Protein AF-A0A1B6I0K5-F1 (afdb_monomer)

Foldseek 3Di:
DDLLQVQQQQQAQKWKFAPQHDIDGHNDDPDPVPDDPPVQQPDAHPVGRVDGRGYHPGIDMDGSPDHRDDDDDADDLVVQPPPFDFFEEEEEEEEEDDVLVLVVVQCVQQDDLRYAYEYAYAPVCVVSVVVCVVVVVVRVRYDYDPPHHNDAVVDPVVVVVVVVSVVVVVVDPRDGQYYWYDYSPDHDPDHNVVVRSRCSSRSPDDDFDWPPHDSVVVCVVSVVQWDWDDDPSDTDTPGGHDDDTPDHDIHDDPGD

InterPro domains:
  IPR002889 Carbohydrate-binding WSC [PF01822] (1-55)
  IPR002889 Carbohydrate-binding WSC [PS51212] (1-65)
  IPR002889 Carbohydrate-binding WSC [SM00321] (1-65)
  IPR003406 Glycosyl transferase, family 14 [PF02485] (89-256)
  IPR043538 Xylosyltransferase [PTHR46025] (83-256)

Sequence (256 aa):
QNCINLCLQSGFPYAGVQYVNECFCGTEEPVSTARLPDSSCNMKCPGDPREACGGYYTVNIYQTGIAKFSPQPPNEVSSAVGGNRPVRIAFLLTLNGRAVRQVYRLLRALFHKDHYFYIHVDSRQDYMFRELLALEMRLSNLRLSRRRHSTIWGGASLLTMLLESMSELVQADWHWDFIINLSESDFPVKTNTQLVEFLTANRNHNFVKSHGREVQRFIQKQGLDKTFVECEAHMWRAGERRLPWGVVIDGGSDWV

pLDDT: mean 92.27, std 7.61, range [54.44, 98.75]

Nearest PDB structures (foldseek):
  6ejc-assembly1_A  TM=9.628E-01  e=3.501E-20  Homo sapiens
  6foa-assembly1_A  TM=9.579E-01  e=2.909E-20  Homo sapiens
  6ej8-assembly1_A  TM=9.525E-01  e=3.724E-20  Homo sapiens
  6ej9-assembly1_A  TM=9.547E-01  e=6.103E-20  Homo sapiens
  6ej7-assembly1_A  TM=9.493E-01  e=1.064E-19  Homo sapiens

Radius of gyration: 24.7 Å; Cα contacts (8 Å, |Δi|>4): 398; chains: 1; bounding box: 53×36×72 Å

Organism: NCBI:txid320908

Secondary structure (DSSP, 8-state):
--HHHHHHHTT-SEEEEETTTEEEEESSPPPGGGPPPGGG--PBPSS-TTSB---SS--EEEE-S-PPP---PPPPGGGSTTTPPPP-EEEEEEE-SS-HHHHHHHHHHH--TTSEEEEEE-TT-HHHHHHHHHHHTT-TTEEE-SS-----TT-THHHHHHHHHHHHHHHSS---SEEEEEETT---SS-HHHHHHHHHHTTT-----B--S-HHHHHHHTTTTEEEEEETTEEEEEEE-PPPSSS----B-S--

Solvent-accessible surface area (backbone atoms only — not comparable to full-atom values): 15112 Å² total; per-residue (Å²): 134,61,52,49,59,56,16,28,36,52,57,21,24,23,18,32,27,26,64,50,74,47,66,46,66,34,76,66,82,79,61,74,90,74,66,70,66,72,78,59,34,69,31,53,22,90,90,44,76,91,44,64,16,2,12,94,93,32,67,42,75,42,77,44,85,52,73,67,84,74,88,79,76,81,58,60,54,89,78,40,76,80,82,66,74,78,55,21,42,32,38,38,36,54,34,72,70,79,60,54,71,49,38,53,50,40,49,64,70,69,65,50,92,74,33,36,38,41,34,42,41,29,56,84,29,59,69,48,47,56,61,49,51,63,47,40,79,74,33,94,50,36,47,67,55,84,83,49,51,73,58,46,91,92,35,66,50,45,58,55,48,50,53,51,50,50,52,52,52,71,72,39,102,57,86,61,71,44,68,39,55,42,48,58,85,54,74,84,92,67,55,67,66,61,52,34,48,45,46,43,35,35,66,92,64,82,71,75,47,64,68,80,75,60,45,69,59,50,37,62,75,72,41,65,47,41,37,72,46,76,54,93,91,39,77,42,78,77,46,78,47,84,74,76,82,98,52,66,64,83,56,59,59,90,61,65

Structure (mmCIF, N/CA/C/O backbone):
data_AF-A0A1B6I0K5-F1
#
_entry.id   AF-A0A1B6I0K5-F1
#
loop_
_atom_site.group_PDB
_atom_site.id
_atom_site.type_symbol
_atom_site.label_atom_id
_atom_site.label_alt_id
_atom_site.label_comp_id
_atom_site.label_asym_id
_atom_site.label_entity_id
_atom_site.label_seq_id
_atom_site.pdbx_PDB_ins_code
_atom_site.Cartn_x
_atom_site.Cartn_y
_atom_site.Cartn_z
_atom_site.occupancy
_atom_site.B_iso_or_equiv
_atom_site.auth_seq_id
_atom_site.auth_comp_id
_atom_site.auth_asym_id
_atom_site.auth_atom_id
_atom_site.pdbx_PDB_model_num
ATOM 1 N N . GLN A 1 1 ? 21.006 -10.582 -19.887 1.00 54.81 1 GLN A N 1
ATOM 2 C CA . GLN A 1 1 ? 19.649 -10.052 -19.624 1.00 54.81 1 GLN A CA 1
ATOM 3 C C . GLN A 1 1 ? 19.024 -9.679 -20.966 1.00 54.81 1 GLN A C 1
ATOM 5 O O . GLN A 1 1 ? 19.711 -9.031 -21.740 1.00 54.81 1 GLN A O 1
ATOM 10 N N . ASN A 1 2 ? 17.789 -10.088 -21.270 1.00 81.75 2 ASN A N 1
ATOM 11 C CA . ASN A 1 2 ? 17.085 -9.631 -22.479 1.00 81.75 2 ASN A CA 1
ATOM 12 C C . ASN A 1 2 ? 16.559 -8.196 -22.238 1.00 81.75 2 ASN A C 1
ATOM 14 O O . ASN A 1 2 ? 15.917 -7.966 -21.212 1.00 81.75 2 ASN A O 1
ATOM 18 N N . CYS A 1 3 ? 16.850 -7.246 -23.135 1.00 88.19 3 CYS A N 1
ATOM 19 C CA . CYS A 1 3 ? 16.441 -5.838 -23.017 1.00 88.19 3 CYS A CA 1
ATOM 20 C C . CYS A 1 3 ? 14.920 -5.674 -22.867 1.00 88.19 3 CYS A C 1
ATOM 22 O O . CYS A 1 3 ? 14.452 -4.888 -22.044 1.00 88.19 3 CYS A O 1
ATOM 24 N N . ILE A 1 4 ? 14.144 -6.499 -23.574 1.00 88.69 4 ILE A N 1
ATOM 25 C CA . ILE A 1 4 ? 12.678 -6.505 -23.496 1.00 88.69 4 ILE A CA 1
ATOM 26 C C . ILE A 1 4 ? 12.224 -6.775 -22.059 1.00 88.69 4 ILE A C 1
ATOM 28 O O . ILE A 1 4 ? 11.368 -6.068 -21.534 1.00 88.69 4 ILE A O 1
ATOM 32 N N . ASN A 1 5 ? 12.854 -7.741 -21.384 1.00 86.25 5 ASN A N 1
ATOM 33 C CA . ASN A 1 5 ? 12.523 -8.079 -20.000 1.00 86.25 5 ASN A CA 1
ATOM 34 C C . ASN A 1 5 ? 12.864 -6.939 -19.038 1.00 86.25 5 ASN A C 1
ATOM 36 O O . ASN A 1 5 ? 12.117 -6.705 -18.092 1.00 86.25 5 ASN A O 1
ATOM 40 N N . LEU A 1 6 ? 13.972 -6.232 -19.276 1.00 87.44 6 LEU A N 1
ATOM 41 C CA . LEU A 1 6 ? 14.371 -5.088 -18.457 1.00 87.44 6 LEU A CA 1
ATOM 42 C C . LEU A 1 6 ? 13.330 -3.966 -18.544 1.00 87.44 6 LEU A C 1
ATOM 44 O O . LEU A 1 6 ? 12.905 -3.437 -17.515 1.00 87.44 6 LEU A O 1
ATOM 48 N N . CYS A 1 7 ? 12.899 -3.627 -19.759 1.00 89.88 7 CYS A N 1
ATOM 49 C CA . CYS A 1 7 ? 11.905 -2.582 -19.980 1.00 89.88 7 CYS A CA 1
ATOM 50 C C . CYS A 1 7 ? 10.514 -2.995 -19.494 1.00 89.88 7 CYS A C 1
ATOM 52 O O . CYS A 1 7 ? 9.854 -2.193 -18.835 1.00 89.88 7 CYS A O 1
ATOM 54 N N . LEU A 1 8 ? 10.116 -4.255 -19.711 1.00 88.31 8 LEU A N 1
ATOM 55 C CA . LEU A 1 8 ? 8.873 -4.824 -19.184 1.00 88.31 8 LEU A CA 1
ATOM 56 C C . LEU A 1 8 ? 8.815 -4.719 -17.657 1.00 88.31 8 LEU A C 1
ATOM 58 O O . LEU A 1 8 ? 7.874 -4.148 -17.113 1.00 88.31 8 LEU A O 1
ATOM 62 N N . GLN A 1 9 ? 9.843 -5.220 -16.964 1.00 86.06 9 GLN A N 1
ATOM 63 C CA . GLN A 1 9 ? 9.920 -5.146 -15.500 1.00 86.06 9 GLN A CA 1
ATOM 64 C C . GLN A 1 9 ? 9.889 -3.707 -14.998 1.00 86.06 9 GLN A C 1
ATOM 66 O O . GLN A 1 9 ? 9.391 -3.457 -13.908 1.00 86.06 9 GLN A O 1
ATOM 71 N N . SER A 1 10 ? 10.405 -2.775 -15.799 1.00 85.25 10 SER A N 1
ATOM 72 C CA . SER A 1 10 ? 10.465 -1.356 -15.467 1.00 85.25 10 SER A CA 1
ATOM 73 C C . SER A 1 10 ? 9.218 -0.569 -15.898 1.00 85.25 10 SER A C 1
ATOM 75 O O . SER A 1 10 ? 9.216 0.652 -15.775 1.00 85.25 10 SER A O 1
ATOM 77 N N . GLY A 1 11 ? 8.172 -1.238 -16.397 1.00 86.31 11 GLY A N 1
ATOM 78 C CA . GLY A 1 11 ? 6.892 -0.611 -16.738 1.00 86.31 11 GLY A CA 1
ATOM 79 C C . GLY A 1 11 ? 6.887 0.174 -18.054 1.00 86.31 11 GLY A C 1
ATOM 80 O O . GLY A 1 11 ? 6.000 0.999 -18.268 1.00 86.31 11 GLY A O 1
ATOM 81 N N . PHE A 1 12 ? 7.858 -0.058 -18.942 1.00 89.38 12 PHE A N 1
ATOM 82 C CA . PHE A 1 12 ? 7.923 0.620 -20.236 1.00 89.38 12 PHE A CA 1
ATOM 83 C C . PHE A 1 12 ? 7.279 -0.223 -21.351 1.00 89.38 12 PHE A C 1
ATOM 85 O O . PHE A 1 12 ? 7.667 -1.382 -21.518 1.00 89.38 12 PHE A O 1
ATOM 92 N N . PRO A 1 13 ? 6.343 0.337 -22.144 1.00 91.19 13 PRO A N 1
ATOM 93 C CA . PRO A 1 13 ? 5.691 -0.352 -23.266 1.00 91.19 13 PRO A CA 1
ATOM 94 C C . PRO A 1 13 ? 6.635 -0.679 -24.435 1.00 91.19 13 PRO A C 1
ATOM 96 O O . PRO A 1 13 ? 6.349 -1.586 -25.219 1.00 91.19 13 PRO A O 1
ATOM 99 N N . TYR A 1 14 ? 7.770 0.020 -24.543 1.00 92.56 14 TYR A N 1
ATOM 100 C CA . TYR A 1 14 ? 8.732 -0.158 -25.629 1.00 92.56 14 TYR A CA 1
ATOM 101 C C . TYR A 1 14 ? 10.143 -0.420 -25.106 1.00 92.56 14 TYR A C 1
ATOM 103 O O . TYR A 1 14 ? 10.601 0.220 -24.156 1.00 92.56 14 TYR A O 1
ATOM 111 N N . ALA A 1 15 ? 10.836 -1.339 -25.774 1.00 93.38 15 ALA A N 1
ATOM 112 C CA . ALA A 1 15 ? 12.243 -1.652 -25.577 1.00 93.38 15 ALA A CA 1
ATOM 113 C C . ALA A 1 15 ? 13.009 -1.430 -26.884 1.00 93.38 15 ALA A C 1
ATOM 115 O O . ALA A 1 15 ? 12.559 -1.849 -27.944 1.00 93.38 15 ALA A O 1
ATOM 116 N N . GLY A 1 16 ? 14.164 -0.785 -26.810 1.00 93.25 16 GLY A N 1
ATOM 117 C CA . GLY A 1 16 ? 15.050 -0.493 -27.927 1.00 93.25 16 GLY A CA 1
ATOM 118 C C . GLY A 1 16 ? 16.409 -1.144 -27.719 1.00 93.25 16 GLY A C 1
ATOM 119 O O . GLY A 1 16 ? 16.985 -0.991 -26.644 1.00 93.25 16 GLY A O 1
ATOM 120 N N . VAL A 1 17 ? 16.928 -1.843 -28.729 1.00 93.00 17 VAL A N 1
ATOM 121 C CA . VAL A 1 17 ? 18.287 -2.406 -28.714 1.00 93.00 17 VAL A CA 1
ATOM 122 C C . VAL A 1 17 ? 19.132 -1.752 -29.801 1.00 93.00 17 VAL A C 1
ATOM 124 O O . VAL A 1 17 ? 18.752 -1.774 -30.973 1.00 93.00 17 VAL A O 1
ATOM 127 N N . GLN A 1 18 ? 20.271 -1.185 -29.409 1.00 93.31 18 GLN A N 1
ATOM 128 C CA . GLN A 1 18 ? 21.273 -0.597 -30.300 1.00 93.31 18 GLN A CA 1
ATOM 129 C C . GLN A 1 18 ? 22.641 -1.222 -30.013 1.00 93.31 18 GLN A C 1
ATOM 131 O O . GLN A 1 18 ? 22.893 -1.707 -28.911 1.00 93.31 18 GLN A O 1
ATOM 136 N N . TYR A 1 19 ? 23.525 -1.223 -31.012 1.00 92.31 19 TYR A N 1
ATOM 137 C CA . TYR A 1 19 ? 24.931 -1.582 -30.837 1.00 92.31 19 TYR A CA 1
ATOM 138 C C . TYR A 1 19 ? 25.160 -2.912 -30.092 1.00 92.31 19 TYR A C 1
ATOM 140 O O . TYR A 1 19 ? 26.016 -3.014 -29.219 1.00 92.31 19 TYR A O 1
ATOM 148 N N . VAL A 1 20 ? 24.381 -3.950 -30.428 1.00 88.81 20 VAL A N 1
ATOM 149 C CA . VAL A 1 20 ? 24.427 -5.307 -29.846 1.00 88.81 20 VAL A CA 1
ATOM 150 C C . VAL A 1 20 ? 23.898 -5.407 -28.408 1.00 88.81 20 VAL A C 1
ATOM 152 O O . VAL A 1 20 ? 23.198 -6.373 -28.094 1.00 88.81 20 VAL A O 1
ATOM 155 N N . ASN A 1 21 ? 24.235 -4.470 -27.522 1.00 87.12 21 ASN A N 1
ATOM 156 C CA . ASN A 1 21 ? 24.001 -4.597 -26.081 1.00 87.12 21 ASN A CA 1
ATOM 157 C C . ASN A 1 21 ? 23.426 -3.349 -25.392 1.00 87.12 21 ASN A C 1
ATOM 159 O O . ASN A 1 21 ? 23.101 -3.431 -24.204 1.00 87.12 21 ASN A O 1
ATOM 163 N N . GLU A 1 22 ? 23.276 -2.224 -26.087 1.00 91.12 22 GLU A N 1
ATOM 164 C CA . GLU A 1 22 ? 22.697 -1.016 -25.506 1.00 91.12 22 GLU A CA 1
ATOM 165 C C . GLU A 1 22 ? 21.176 -1.142 -25.464 1.00 91.12 22 GLU A C 1
ATOM 167 O O . GLU A 1 22 ? 20.535 -1.449 -26.469 1.00 91.12 22 GLU A O 1
ATOM 172 N N . CYS A 1 23 ? 20.598 -0.928 -24.282 1.00 91.50 23 CYS A N 1
ATOM 173 C CA . CYS A 1 23 ? 19.174 -1.104 -24.036 1.00 91.50 23 CYS A CA 1
ATOM 174 C C . CYS A 1 23 ? 18.529 0.219 -23.631 1.00 91.50 23 CYS A C 1
ATOM 176 O O . CYS A 1 23 ? 18.974 0.880 -22.691 1.00 91.50 23 CYS A O 1
ATOM 178 N N . PHE A 1 24 ? 17.441 0.560 -24.309 1.00 92.44 24 PHE A N 1
ATOM 179 C CA . PHE A 1 24 ? 16.676 1.780 -24.101 1.00 92.44 24 PHE A CA 1
ATOM 180 C C . PHE A 1 24 ? 15.218 1.424 -23.834 1.00 92.44 24 PHE A C 1
ATOM 182 O O . PHE A 1 24 ? 14.662 0.556 -24.498 1.00 92.44 24 PHE A O 1
ATOM 189 N N . CYS A 1 25 ? 14.577 2.100 -22.886 1.00 91.94 25 CYS A N 1
ATOM 190 C CA . CYS A 1 25 ? 13.163 1.888 -22.588 1.00 91.94 25 CYS A CA 1
ATOM 191 C C . CYS A 1 25 ? 12.372 3.164 -22.879 1.00 91.94 25 CYS A C 1
ATOM 193 O O . CYS A 1 25 ? 12.798 4.256 -22.500 1.00 91.94 25 CYS A O 1
ATOM 195 N N . GLY A 1 26 ? 11.232 3.029 -23.556 1.00 90.88 26 GLY A N 1
ATOM 196 C CA . GLY A 1 26 ? 10.412 4.151 -24.017 1.00 90.88 26 GLY A CA 1
ATOM 197 C C . GLY A 1 26 ? 8.949 4.022 -23.603 1.00 90.88 26 GLY A C 1
ATOM 198 O O . GLY A 1 26 ? 8.421 2.917 -23.476 1.00 90.88 26 GLY A O 1
ATOM 199 N N . THR A 1 27 ? 8.293 5.163 -23.376 1.00 90.00 27 THR A N 1
ATOM 200 C CA . THR A 1 27 ? 6.851 5.235 -23.071 1.00 90.00 27 THR A CA 1
ATOM 201 C C . THR A 1 27 ? 5.991 5.564 -24.278 1.00 90.00 27 THR A C 1
ATOM 203 O O . THR A 1 27 ? 4.811 5.227 -24.282 1.00 90.00 27 THR A O 1
ATOM 206 N N . GLU A 1 28 ? 6.568 6.236 -25.271 1.00 89.75 28 GLU A N 1
ATOM 207 C CA . GLU A 1 28 ? 5.870 6.656 -26.480 1.00 89.75 28 GLU A CA 1
ATOM 208 C C . GLU A 1 28 ? 6.169 5.704 -27.626 1.00 89.75 28 GLU A C 1
ATOM 210 O O . GLU A 1 28 ? 7.274 5.162 -27.728 1.00 89.75 28 GLU A O 1
ATOM 215 N N . GLU A 1 29 ? 5.178 5.535 -28.496 1.00 88.06 29 GLU A N 1
ATOM 216 C CA . GLU A 1 29 ? 5.377 4.806 -29.737 1.00 88.06 29 GLU A CA 1
ATOM 217 C C . GLU A 1 29 ? 6.380 5.558 -30.627 1.00 88.06 29 GLU A C 1
ATOM 219 O O . GLU A 1 29 ? 6.303 6.787 -30.746 1.00 88.06 29 GLU A O 1
ATOM 224 N N . PRO A 1 30 ? 7.333 4.856 -31.259 1.00 85.75 30 PRO A N 1
ATOM 225 C CA . PRO A 1 30 ? 8.258 5.481 -32.191 1.00 85.75 30 PRO A CA 1
ATOM 226 C C . PRO A 1 30 ? 7.508 6.084 -33.377 1.00 85.75 30 PRO A C 1
ATOM 228 O O . PRO A 1 30 ? 6.614 5.461 -33.949 1.00 85.75 30 PRO A O 1
ATOM 231 N N . VAL A 1 31 ? 7.906 7.286 -33.791 1.00 90.06 31 VAL A N 1
ATOM 232 C CA . VAL A 1 31 ? 7.282 7.958 -34.936 1.00 90.06 31 VAL A CA 1
ATOM 233 C C . VAL A 1 31 ? 7.504 7.125 -36.200 1.00 90.06 31 VAL A C 1
ATOM 235 O O . VAL A 1 31 ? 8.639 6.791 -36.539 1.00 90.06 31 VAL A O 1
ATOM 238 N N . SER A 1 32 ? 6.430 6.827 -36.932 1.00 87.12 32 SER A N 1
ATOM 239 C CA . SER A 1 32 ? 6.483 5.983 -38.135 1.00 87.12 32 SER A CA 1
ATOM 240 C C . SER A 1 32 ? 7.414 6.531 -39.224 1.00 87.12 32 SER A C 1
ATOM 242 O O . SER A 1 32 ? 8.031 5.756 -39.951 1.00 87.12 32 SER A O 1
ATOM 244 N N . THR A 1 33 ? 7.577 7.855 -39.301 1.00 91.06 33 THR A N 1
ATOM 245 C CA . THR A 1 33 ? 8.480 8.533 -40.245 1.00 91.06 33 THR A CA 1
ATOM 246 C C . THR A 1 33 ? 9.963 8.301 -39.957 1.00 91.06 33 THR A C 1
ATOM 248 O O . THR A 1 33 ? 10.783 8.481 -40.851 1.00 91.06 33 THR A O 1
ATOM 251 N N . ALA A 1 34 ? 10.318 7.884 -38.738 1.00 89.25 34 ALA A N 1
ATOM 252 C CA . ALA A 1 34 ? 11.688 7.551 -38.355 1.00 89.25 34 ALA A CA 1
ATOM 253 C C . ALA A 1 34 ? 12.048 6.081 -38.641 1.00 89.25 34 ALA A C 1
ATOM 255 O O . ALA A 1 34 ? 13.179 5.665 -38.382 1.00 89.25 34 ALA A O 1
ATOM 256 N N . ARG A 1 35 ? 11.107 5.273 -39.158 1.00 91.69 35 ARG A N 1
ATOM 257 C CA . ARG A 1 35 ? 11.356 3.859 -39.453 1.00 91.69 35 ARG A CA 1
ATOM 258 C C . ARG A 1 35 ? 12.312 3.719 -40.637 1.00 91.69 35 ARG A C 1
ATOM 260 O O . ARG A 1 35 ? 12.021 4.150 -41.749 1.00 91.69 35 ARG A O 1
ATOM 267 N N . LEU A 1 36 ? 13.434 3.054 -40.389 1.00 91.38 36 LEU A N 1
ATOM 268 C CA . LEU A 1 36 ? 14.404 2.664 -41.408 1.00 91.38 36 LEU A CA 1
ATOM 269 C C . LEU A 1 36 ? 14.116 1.239 -41.913 1.00 91.38 36 LEU A C 1
ATOM 271 O O . LEU A 1 36 ? 13.395 0.494 -41.242 1.00 91.38 36 LEU A O 1
ATOM 275 N N . PRO A 1 37 ? 14.668 0.835 -43.073 1.00 91.31 37 PRO A N 1
ATOM 276 C CA . PRO A 1 37 ? 14.618 -0.554 -43.516 1.00 91.31 37 PRO A CA 1
ATOM 277 C C . PRO A 1 37 ? 15.200 -1.500 -42.459 1.00 91.31 37 PRO A C 1
ATOM 279 O O . PRO A 1 37 ? 16.227 -1.191 -41.855 1.00 91.31 37 PRO A O 1
ATOM 282 N N . ASP A 1 38 ? 14.604 -2.681 -42.281 1.00 86.88 38 ASP A N 1
ATOM 283 C CA . ASP A 1 38 ? 15.054 -3.653 -41.270 1.00 86.88 38 ASP A CA 1
ATOM 284 C C . ASP A 1 38 ? 16.531 -4.061 -41.475 1.00 86.88 38 ASP A C 1
ATOM 286 O O . ASP A 1 38 ? 17.251 -4.317 -40.512 1.00 86.88 38 ASP A O 1
ATOM 290 N N . SER A 1 39 ? 17.032 -4.007 -42.719 1.00 89.81 39 SER A N 1
ATOM 291 C CA . SER A 1 39 ? 18.444 -4.233 -43.069 1.00 89.81 39 SER A CA 1
ATOM 292 C C . SER A 1 39 ? 19.419 -3.239 -42.431 1.00 89.81 39 SER A C 1
ATOM 294 O O . SER A 1 39 ? 20.616 -3.511 -42.368 1.00 89.81 39 SER A O 1
ATOM 296 N N . SER A 1 40 ? 18.940 -2.076 -41.987 1.00 91.94 40 SER A N 1
ATOM 297 C CA . SER A 1 40 ? 19.752 -1.094 -41.269 1.00 91.94 40 SER A CA 1
ATOM 298 C C . SER A 1 40 ? 20.077 -1.540 -39.840 1.00 91.94 40 SER A C 1
ATOM 300 O O . SER A 1 40 ? 21.007 -0.999 -39.248 1.00 91.94 40 SER A O 1
ATOM 302 N N . CYS A 1 41 ? 19.357 -2.523 -39.292 1.00 90.62 41 CYS A N 1
ATOM 303 C CA . CYS A 1 41 ? 19.690 -3.200 -38.041 1.00 90.62 41 CYS A CA 1
ATOM 304 C C . CYS A 1 41 ? 20.374 -4.538 -38.353 1.00 90.62 41 CYS A C 1
ATOM 306 O O . CYS A 1 41 ? 19.739 -5.587 -38.426 1.00 90.62 41 CYS A O 1
ATOM 308 N N . ASN A 1 42 ? 21.677 -4.488 -38.616 1.00 90.38 42 ASN A N 1
ATOM 309 C CA . ASN A 1 42 ? 22.447 -5.609 -39.160 1.00 90.38 42 ASN A CA 1
ATOM 310 C C . ASN A 1 42 ? 23.375 -6.294 -38.143 1.00 90.38 42 ASN A C 1
ATOM 312 O O . ASN A 1 42 ? 24.124 -7.201 -38.514 1.00 90.38 42 ASN A O 1
ATOM 316 N N . MET A 1 43 ? 23.365 -5.870 -36.879 1.00 91.44 43 MET A N 1
ATOM 317 C CA . MET A 1 43 ? 24.206 -6.469 -35.847 1.00 91.44 43 MET A CA 1
ATOM 318 C C . MET A 1 43 ? 23.503 -7.671 -35.220 1.00 91.44 43 MET A C 1
ATOM 320 O O . MET A 1 43 ? 22.354 -7.580 -34.802 1.00 91.44 43 MET A O 1
ATOM 324 N N . LYS A 1 44 ? 24.194 -8.811 -35.143 1.00 90.69 44 LYS A N 1
ATOM 325 C CA . LYS A 1 44 ? 23.635 -10.056 -34.599 1.00 90.69 44 LYS A CA 1
ATOM 326 C C . LYS A 1 44 ? 23.576 -10.030 -33.075 1.00 90.69 44 LYS A C 1
ATOM 328 O O . LYS A 1 44 ? 24.513 -9.56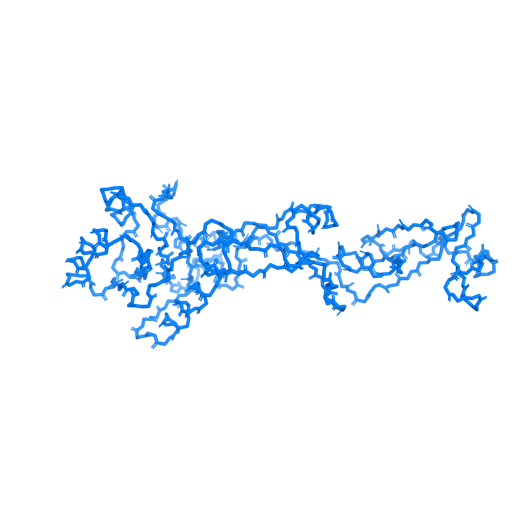1 -32.427 1.00 90.69 44 LYS A O 1
ATOM 333 N N . CYS A 1 45 ? 22.513 -10.588 -32.508 1.00 87.62 45 CYS A N 1
ATOM 334 C CA . CYS A 1 45 ? 22.383 -10.725 -31.063 1.00 87.62 45 CYS A CA 1
ATOM 335 C C . CYS A 1 45 ? 23.391 -11.738 -30.481 1.00 87.62 45 CYS A C 1
ATOM 337 O O . CYS A 1 45 ? 23.598 -12.799 -31.072 1.00 87.62 45 CYS A O 1
ATOM 339 N N . PRO A 1 46 ? 23.975 -11.492 -29.287 1.00 85.31 46 PRO A N 1
ATOM 340 C CA . PRO A 1 46 ? 24.883 -12.448 -28.643 1.00 85.31 46 PRO A CA 1
ATOM 341 C C . PRO A 1 46 ? 24.194 -13.743 -28.193 1.00 85.31 46 PRO A C 1
ATOM 343 O O . PRO A 1 46 ? 24.842 -14.781 -28.098 1.00 85.31 46 PRO A O 1
ATOM 346 N N . GLY A 1 47 ? 22.898 -13.668 -27.867 1.00 82.31 47 GLY A N 1
ATOM 347 C CA . GLY A 1 47 ? 22.109 -14.804 -27.377 1.00 82.31 47 GLY A CA 1
ATOM 348 C C . GLY A 1 47 ? 21.548 -15.697 -28.484 1.00 82.31 47 GLY A C 1
ATOM 349 O O . GLY A 1 47 ? 21.465 -16.906 -28.292 1.00 82.31 47 GLY A O 1
ATOM 350 N N . ASP A 1 48 ? 21.203 -15.114 -29.634 1.00 83.88 48 ASP A N 1
ATOM 351 C CA . ASP A 1 48 ? 20.756 -15.835 -30.826 1.00 83.88 48 ASP A CA 1
ATOM 352 C C . ASP A 1 48 ? 21.269 -15.124 -32.096 1.00 83.88 48 ASP A C 1
ATOM 354 O O . ASP A 1 48 ? 20.772 -14.054 -32.449 1.00 83.88 48 ASP A O 1
ATOM 358 N N . PRO A 1 49 ? 22.237 -15.706 -32.829 1.00 84.88 49 PRO A N 1
ATOM 359 C CA . PRO A 1 49 ? 22.761 -15.123 -34.064 1.00 84.88 49 PRO A CA 1
ATOM 360 C C . PRO A 1 49 ? 21.745 -14.986 -35.212 1.00 84.88 49 PRO A C 1
ATOM 362 O O . PRO A 1 49 ? 22.105 -14.433 -36.257 1.00 84.88 49 PRO A O 1
ATOM 365 N N . ARG A 1 50 ? 20.530 -15.539 -35.070 1.00 86.50 50 ARG A N 1
ATOM 366 C CA . ARG A 1 50 ? 19.418 -15.391 -36.025 1.00 86.50 50 ARG A CA 1
ATOM 367 C C . ARG A 1 50 ? 18.643 -14.089 -35.831 1.00 86.50 50 ARG A C 1
ATOM 369 O O . ARG A 1 50 ? 17.935 -13.681 -36.746 1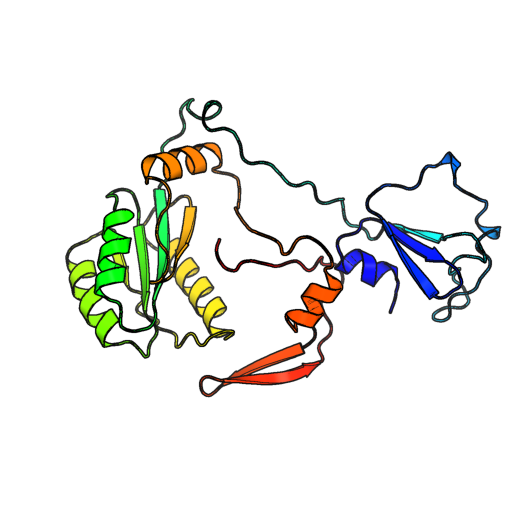.00 86.50 50 ARG A O 1
ATOM 376 N N . GLU A 1 51 ? 18.786 -13.448 -34.676 1.00 84.69 51 GLU A N 1
ATOM 377 C CA . GLU A 1 51 ? 18.121 -12.190 -34.347 1.00 84.69 51 GLU A CA 1
ATOM 378 C C . GLU A 1 51 ? 19.043 -10.982 -34.570 1.00 84.69 51 GLU A C 1
ATOM 380 O O . GLU A 1 51 ? 20.275 -11.076 -34.488 1.00 84.69 51 GLU A O 1
ATOM 385 N N . ALA A 1 52 ? 18.429 -9.826 -34.839 1.00 87.38 52 ALA A N 1
ATOM 386 C CA . ALA A 1 52 ? 19.108 -8.541 -34.957 1.00 87.38 52 ALA A CA 1
ATOM 387 C C . ALA A 1 52 ? 18.996 -7.736 -33.648 1.00 87.38 52 ALA A C 1
ATOM 389 O O . ALA A 1 52 ? 17.908 -7.535 -33.108 1.00 87.38 52 ALA A O 1
ATOM 390 N N . CYS A 1 53 ? 20.133 -7.252 -33.153 1.00 89.38 53 CYS A N 1
ATOM 391 C CA . CYS A 1 53 ? 20.270 -6.450 -31.936 1.00 89.38 53 CYS A CA 1
ATOM 392 C C . CYS A 1 53 ? 20.783 -5.043 -32.276 1.00 89.38 53 CYS A C 1
ATOM 394 O O . CYS A 1 53 ? 21.825 -4.593 -31.796 1.00 89.38 53 CYS A O 1
ATOM 396 N N . GLY A 1 54 ? 20.035 -4.355 -33.133 1.00 91.50 54 GLY A N 1
ATOM 397 C CA . GLY A 1 54 ? 20.298 -2.994 -33.580 1.00 91.50 54 GLY A CA 1
ATOM 398 C C . GLY A 1 54 ? 21.341 -2.896 -34.691 1.00 91.50 54 GLY A C 1
ATOM 399 O O . GLY A 1 54 ? 21.693 -3.867 -35.366 1.00 91.50 54 GLY A O 1
ATOM 400 N N . GLY A 1 55 ? 21.834 -1.681 -34.894 1.00 92.25 55 GLY A N 1
ATOM 401 C CA . GLY A 1 55 ? 22.985 -1.370 -35.732 1.00 92.25 55 GLY A CA 1
ATOM 402 C C . GLY A 1 55 ? 23.830 -0.259 -35.112 1.00 92.25 55 GLY A C 1
ATOM 403 O O . GLY A 1 55 ? 23.651 0.102 -33.948 1.00 92.25 55 GLY A O 1
ATOM 404 N N . TYR A 1 56 ? 24.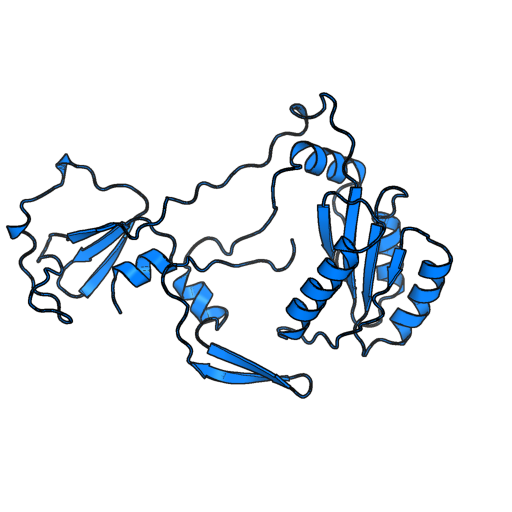770 0.286 -35.890 1.00 90.25 56 TYR A N 1
ATOM 405 C CA . TYR A 1 56 ? 25.745 1.266 -35.389 1.00 90.25 56 TYR A CA 1
ATOM 406 C C . TYR A 1 56 ? 25.069 2.568 -34.907 1.00 90.25 56 TYR A C 1
ATOM 408 O O . TYR A 1 56 ? 25.381 3.074 -33.834 1.00 90.25 56 TYR A O 1
ATOM 416 N N . TYR A 1 57 ? 24.071 3.051 -35.653 1.00 90.56 57 TYR A N 1
ATOM 417 C CA . TYR A 1 57 ? 23.241 4.219 -35.308 1.00 90.56 57 TYR A CA 1
ATOM 418 C C . TYR A 1 57 ? 21.744 3.952 -35.498 1.00 90.56 57 TYR A C 1
ATOM 420 O O . TYR A 1 57 ? 20.966 4.850 -35.814 1.00 90.56 57 TYR A O 1
ATOM 428 N N . THR A 1 58 ? 21.340 2.693 -35.368 1.00 93.25 58 THR A N 1
ATOM 429 C CA . THR A 1 58 ? 19.974 2.239 -35.632 1.00 93.25 58 THR A CA 1
ATOM 430 C C . THR A 1 58 ? 19.510 1.323 -34.513 1.00 93.25 58 THR A C 1
ATOM 432 O O . THR A 1 58 ? 20.287 0.538 -33.968 1.00 93.25 58 THR A O 1
ATOM 435 N N . VAL A 1 59 ? 18.239 1.454 -34.144 1.00 92.81 59 VAL A N 1
ATOM 436 C CA . VAL A 1 59 ? 17.652 0.774 -32.990 1.00 92.81 59 VAL A CA 1
ATOM 437 C C . VAL A 1 59 ? 16.545 -0.166 -33.456 1.00 92.81 59 VAL A C 1
ATOM 439 O O . VAL A 1 59 ? 15.641 0.245 -34.185 1.00 92.81 59 VAL A O 1
ATOM 442 N N . ASN A 1 60 ? 16.594 -1.428 -33.026 1.00 91.25 60 ASN A N 1
ATOM 443 C CA . ASN A 1 60 ? 15.428 -2.303 -33.123 1.00 91.25 60 ASN A CA 1
ATOM 444 C C . ASN A 1 60 ? 14.492 -1.982 -31.969 1.00 91.25 60 ASN A C 1
ATOM 446 O O . ASN A 1 60 ? 14.935 -1.960 -30.822 1.00 91.25 60 ASN A O 1
ATOM 450 N N . ILE A 1 61 ? 13.213 -1.770 -32.267 1.00 91.50 61 ILE A N 1
ATOM 451 C CA . ILE A 1 61 ? 12.210 -1.449 -31.257 1.00 91.50 61 ILE A CA 1
ATOM 452 C C . ILE A 1 61 ? 11.227 -2.606 -31.142 1.00 91.50 61 ILE A C 1
ATOM 454 O O . ILE A 1 61 ? 10.700 -3.097 -32.137 1.00 91.50 61 ILE A O 1
ATOM 458 N N . TYR A 1 62 ? 10.988 -3.020 -29.907 1.00 89.81 62 TYR A N 1
ATOM 459 C CA . TYR A 1 62 ? 10.150 -4.140 -29.527 1.00 89.81 62 TYR A CA 1
ATOM 460 C C . TYR A 1 62 ? 9.055 -3.651 -28.585 1.00 89.81 62 TYR A C 1
ATOM 462 O O . TYR A 1 62 ? 9.304 -2.847 -27.684 1.00 89.81 62 TYR A O 1
ATOM 470 N N . GLN A 1 63 ? 7.843 -4.165 -28.768 1.00 90.38 63 GLN A N 1
ATOM 471 C CA . GLN A 1 63 ? 6.773 -3.996 -27.792 1.00 90.38 63 GLN A CA 1
ATOM 472 C C . GLN A 1 63 ? 6.997 -4.963 -26.629 1.00 90.38 63 GLN A C 1
ATOM 474 O O . GLN A 1 63 ? 7.283 -6.142 -26.834 1.00 90.38 63 GLN A O 1
ATOM 479 N N . THR A 1 64 ? 6.852 -4.473 -25.403 1.00 89.12 64 THR A N 1
ATOM 480 C CA . THR A 1 64 ? 6.974 -5.305 -24.195 1.00 89.12 64 THR A CA 1
ATOM 481 C C . THR A 1 64 ? 5.666 -6.012 -23.833 1.00 89.12 64 THR A C 1
ATOM 483 O O . THR A 1 64 ? 5.668 -6.902 -22.988 1.00 89.12 64 THR A O 1
ATOM 486 N N . GLY A 1 65 ? 4.554 -5.639 -24.479 1.00 86.25 65 GLY A N 1
ATOM 487 C CA . GLY A 1 65 ? 3.226 -6.223 -24.264 1.00 86.25 65 GLY A CA 1
ATOM 488 C C . GLY A 1 65 ? 2.407 -5.563 -23.150 1.00 86.25 65 GLY A C 1
ATOM 489 O O . GLY A 1 65 ? 1.305 -6.024 -22.865 1.00 86.25 65 GLY A O 1
ATOM 490 N N . ILE A 1 66 ? 2.908 -4.487 -22.535 1.00 86.88 66 ILE A N 1
ATOM 491 C CA . ILE A 1 66 ? 2.180 -3.707 -21.523 1.00 86.88 66 ILE A CA 1
ATOM 492 C C . ILE A 1 66 ? 1.724 -2.360 -22.079 1.00 86.88 66 ILE A C 1
ATOM 494 O O . ILE A 1 66 ? 2.355 -1.788 -22.965 1.00 86.88 66 ILE A O 1
ATOM 498 N N . ALA A 1 67 ? 0.626 -1.840 -21.536 1.00 83.88 67 ALA A N 1
ATOM 499 C CA . ALA A 1 67 ? 0.161 -0.492 -21.832 1.00 83.88 67 ALA A CA 1
ATOM 500 C C . ALA A 1 67 ? 0.895 0.543 -20.967 1.00 83.88 67 ALA A C 1
ATOM 502 O O . ALA A 1 67 ? 1.325 0.254 -19.848 1.00 83.88 67 ALA A O 1
ATOM 503 N N . LYS A 1 68 ? 0.991 1.780 -21.467 1.00 80.38 68 LYS A N 1
ATOM 504 C CA . LYS A 1 68 ? 1.478 2.920 -20.685 1.00 80.38 68 LYS A CA 1
A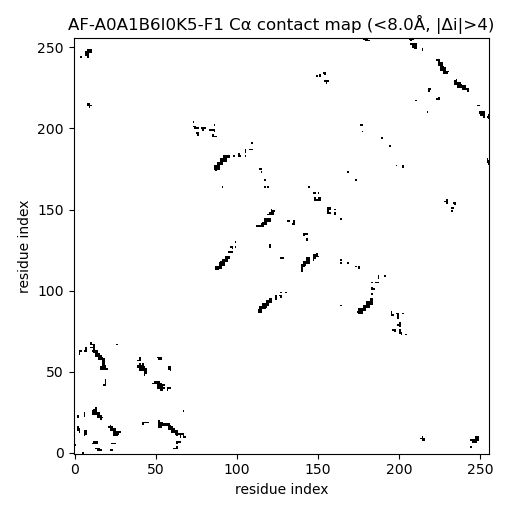TOM 505 C C . LYS A 1 68 ? 0.574 3.123 -19.467 1.00 80.38 68 LYS A C 1
ATOM 507 O O . LYS A 1 68 ? -0.626 3.350 -19.617 1.00 80.38 68 LYS A O 1
ATOM 512 N N . PHE A 1 69 ? 1.155 3.084 -18.270 1.00 78.25 69 PHE A N 1
ATOM 513 C CA . PHE A 1 69 ? 0.429 3.436 -17.054 1.00 78.25 69 PHE A CA 1
ATOM 514 C C . PHE A 1 69 ? -0.016 4.902 -17.121 1.00 78.25 69 PHE A C 1
ATOM 516 O O . PHE A 1 69 ? 0.801 5.801 -17.343 1.00 78.25 69 PHE A O 1
ATOM 523 N N . SER A 1 70 ? -1.313 5.140 -16.930 1.00 80.00 70 SER A N 1
ATOM 524 C CA . SER A 1 70 ? -1.882 6.481 -16.840 1.00 80.00 70 SER A CA 1
ATOM 525 C C . SER A 1 70 ? -2.344 6.722 -15.403 1.00 80.00 70 SER A C 1
ATOM 527 O O . SER A 1 70 ? -3.234 6.006 -14.936 1.00 80.00 70 SER A O 1
ATOM 529 N N . PRO A 1 71 ? -1.739 7.677 -14.673 1.00 79.88 71 PRO A N 1
ATOM 530 C CA . PRO A 1 71 ? -2.179 7.993 -13.325 1.00 79.88 71 PRO A CA 1
ATOM 531 C C . PRO A 1 71 ? -3.601 8.550 -13.377 1.00 79.88 71 PRO A C 1
ATOM 533 O O . PRO A 1 71 ? -3.874 9.499 -14.112 1.00 79.88 71 PRO A O 1
ATOM 536 N N . GLN A 1 72 ? -4.495 7.973 -12.578 1.00 85.00 72 GLN A N 1
ATOM 537 C CA . GLN A 1 72 ? -5.851 8.489 -12.432 1.00 85.00 72 GLN A CA 1
ATOM 538 C C . GLN A 1 72 ? -5.871 9.525 -11.303 1.00 85.00 72 GLN A C 1
ATOM 540 O O . GLN A 1 72 ? -5.600 9.165 -10.153 1.00 85.00 72 GLN A O 1
ATOM 545 N N . PRO A 1 73 ? -6.114 10.814 -11.604 1.00 87.81 73 PRO A N 1
ATOM 546 C CA . PRO A 1 73 ? -6.253 11.816 -10.561 1.00 87.81 73 PRO A CA 1
ATOM 547 C C . PRO A 1 73 ? -7.532 11.550 -9.753 1.00 87.81 73 PRO A C 1
ATOM 549 O O . PRO A 1 73 ? -8.520 11.080 -10.318 1.00 87.81 73 PRO A O 1
ATOM 552 N N . PRO A 1 74 ? -7.540 11.861 -8.447 1.00 89.75 74 PRO A N 1
ATOM 553 C CA . PRO A 1 74 ? -8.758 11.774 -7.658 1.00 89.75 74 PRO A CA 1
ATOM 554 C C . PRO A 1 74 ? -9.809 12.765 -8.168 1.00 89.75 74 PRO A C 1
ATOM 556 O O . PRO A 1 74 ? -9.489 13.883 -8.574 1.00 89.75 74 PRO A O 1
ATOM 559 N N . ASN A 1 75 ? -11.072 12.364 -8.083 1.00 88.62 75 ASN A N 1
ATOM 560 C CA . ASN A 1 75 ? -12.220 13.216 -8.347 1.00 88.62 75 ASN A CA 1
ATOM 561 C C . ASN A 1 75 ? -12.296 14.358 -7.328 1.00 88.62 75 ASN A C 1
ATOM 563 O O . ASN A 1 75 ? -12.081 14.158 -6.125 1.00 88.62 75 ASN A O 1
ATOM 567 N N . GLU A 1 76 ? -12.688 15.542 -7.800 1.00 84.88 76 GLU A N 1
ATOM 568 C CA . GLU A 1 76 ? -12.984 16.683 -6.936 1.00 84.88 76 GLU A CA 1
ATOM 569 C C . GLU A 1 76 ? -14.287 16.475 -6.146 1.00 84.88 76 GLU A C 1
ATOM 571 O O . GLU A 1 76 ? -15.287 15.973 -6.667 1.00 84.88 76 GLU A O 1
ATOM 576 N N . VAL A 1 77 ? -14.291 16.918 -4.885 1.00 78.38 77 VAL A N 1
ATOM 577 C CA . VAL A 1 77 ? -15.396 16.728 -3.922 1.00 78.38 77 VAL A CA 1
ATOM 578 C C . VAL A 1 77 ? -16.719 17.332 -4.416 1.00 78.38 77 VAL A C 1
ATOM 580 O O . VAL A 1 77 ? -17.788 16.760 -4.206 1.00 78.38 77 VAL A O 1
ATOM 583 N N . SER A 1 78 ? -16.652 18.449 -5.141 1.00 67.25 78 SER A N 1
ATOM 584 C CA . SER A 1 78 ? -17.785 19.164 -5.747 1.00 67.25 78 SER A CA 1
ATOM 585 C C . SER A 1 78 ? -18.591 18.316 -6.739 1.00 67.25 78 SER A C 1
ATOM 587 O O . SER A 1 78 ? -19.774 18.581 -6.939 1.00 67.25 78 SER A O 1
ATOM 589 N N . SER A 1 79 ? -17.989 17.277 -7.326 1.00 56.59 79 SER A N 1
ATOM 590 C CA . SER A 1 79 ? -18.613 16.467 -8.382 1.00 56.59 79 SER A CA 1
ATOM 591 C C . SER A 1 79 ? -19.459 15.298 -7.854 1.00 56.59 79 SER A C 1
ATOM 593 O O . SER A 1 79 ? -20.185 14.678 -8.626 1.00 56.59 79 SER A O 1
ATOM 595 N N . ALA A 1 80 ? -19.390 14.981 -6.554 1.00 54.44 80 ALA A N 1
ATOM 596 C CA . ALA A 1 80 ? -19.930 13.732 -6.000 1.00 54.44 80 ALA A CA 1
ATOM 597 C C . ALA A 1 80 ? -21.033 13.891 -4.939 1.00 54.44 80 ALA A C 1
ATOM 599 O O . ALA A 1 80 ? -21.519 12.894 -4.403 1.00 54.44 80 ALA A O 1
ATOM 600 N N . VAL A 1 81 ? -21.468 15.121 -4.648 1.00 54.72 81 VAL A N 1
ATOM 601 C CA . VAL A 1 81 ? -22.528 15.393 -3.652 1.00 54.72 81 VAL A CA 1
ATOM 602 C C . VAL A 1 81 ? -23.927 14.974 -4.159 1.00 54.72 81 VAL A C 1
ATOM 604 O O . VAL A 1 81 ? -24.905 14.978 -3.414 1.00 54.72 81 VAL A O 1
ATOM 607 N N . GLY A 1 82 ? -24.043 14.527 -5.414 1.00 54.84 82 GLY A N 1
ATOM 608 C CA . GLY A 1 82 ? -25.274 13.976 -5.983 1.00 54.84 82 GLY A CA 1
ATOM 609 C C . GLY A 1 82 ? -25.563 12.535 -5.542 1.00 54.84 82 GLY A C 1
ATOM 610 O O . GLY A 1 82 ? -25.308 11.601 -6.292 1.00 54.84 82 GLY A O 1
ATOM 611 N N . GLY A 1 83 ? -26.130 12.347 -4.345 1.00 65.06 83 GLY A N 1
ATOM 612 C CA . GLY A 1 83 ? -26.920 11.152 -3.989 1.00 65.06 83 GLY A CA 1
ATOM 613 C C . GLY A 1 83 ? -26.186 9.925 -3.426 1.00 65.06 83 GLY A C 1
ATOM 614 O O . GLY A 1 83 ? -26.849 8.964 -3.036 1.00 65.06 83 GLY A O 1
ATOM 615 N N . ASN A 1 84 ? -24.854 9.931 -3.323 1.00 77.81 84 ASN A N 1
ATOM 616 C CA . ASN A 1 84 ? -24.122 8.806 -2.731 1.00 77.81 84 ASN A CA 1
ATOM 617 C C . ASN A 1 84 ? -24.130 8.853 -1.198 1.00 77.81 84 ASN A C 1
ATOM 619 O O . ASN A 1 84 ? -23.848 9.884 -0.589 1.00 77.81 84 ASN A O 1
ATOM 623 N N . ARG A 1 85 ? -24.392 7.703 -0.558 1.00 91.50 85 ARG A N 1
ATOM 624 C CA . ARG A 1 85 ? -24.270 7.584 0.902 1.00 91.50 85 ARG A CA 1
ATOM 625 C C . ARG A 1 85 ? -22.817 7.834 1.345 1.00 91.50 85 ARG A C 1
ATOM 627 O O . ARG A 1 85 ? -21.901 7.349 0.662 1.00 91.50 85 ARG A O 1
ATOM 634 N N . PRO A 1 86 ? -22.600 8.495 2.499 1.00 95.06 86 PRO A N 1
ATOM 635 C CA . PRO A 1 86 ? -21.274 8.631 3.087 1.00 95.06 86 PRO A CA 1
ATOM 636 C C . PRO A 1 86 ? -20.582 7.274 3.232 1.00 95.06 86 PRO A C 1
ATOM 638 O O . PRO A 1 86 ? -21.224 6.259 3.537 1.00 95.06 86 PRO A O 1
ATOM 641 N N . VAL A 1 87 ? -19.276 7.246 2.975 1.00 97.00 87 VAL A N 1
ATOM 642 C CA . VAL A 1 87 ? -18.477 6.039 3.193 1.00 97.00 87 VAL A CA 1
ATOM 643 C C . VAL A 1 87 ? -18.322 5.730 4.678 1.00 97.00 87 VAL A C 1
ATOM 645 O O . VAL A 1 87 ? -18.247 6.630 5.516 1.00 97.00 87 VAL A O 1
ATOM 648 N N . ARG A 1 88 ? -18.225 4.442 4.990 1.00 98.19 88 ARG A N 1
ATOM 649 C CA . ARG A 1 88 ? -17.808 3.932 6.296 1.00 98.19 88 ARG A CA 1
ATOM 650 C C . ARG A 1 88 ? -16.399 3.379 6.191 1.00 98.19 88 ARG A C 1
ATOM 652 O O . ARG A 1 88 ? -16.091 2.655 5.246 1.00 98.19 88 ARG A O 1
ATOM 659 N N . ILE A 1 89 ? -15.553 3.727 7.148 1.00 98.56 89 ILE A N 1
ATOM 660 C CA . ILE A 1 89 ? -14.123 3.422 7.100 1.00 98.56 89 ILE A CA 1
ATOM 661 C C . ILE A 1 89 ? -13.806 2.364 8.154 1.00 98.56 89 ILE A C 1
ATOM 663 O O . ILE A 1 89 ? -14.232 2.491 9.300 1.00 98.56 89 ILE A O 1
ATOM 667 N N . ALA A 1 90 ? -13.055 1.334 7.776 1.00 98.62 90 ALA A N 1
ATOM 668 C CA . ALA A 1 90 ? -12.393 0.424 8.696 1.00 98.62 90 ALA A CA 1
ATOM 669 C C . ALA A 1 90 ? -10.948 0.895 8.910 1.00 98.62 90 ALA A C 1
ATOM 671 O O . ALA A 1 90 ? -10.100 0.771 8.030 1.00 98.62 90 ALA A O 1
ATOM 672 N N . PHE A 1 91 ? -10.657 1.447 10.083 1.00 98.75 91 PHE A N 1
ATOM 673 C CA . PHE A 1 91 ? -9.289 1.755 10.481 1.00 98.75 91 PHE A CA 1
ATOM 674 C C . PHE A 1 91 ? -8.623 0.481 10.998 1.00 98.75 91 PHE A C 1
ATOM 676 O O . PHE A 1 91 ? -9.063 -0.084 12.002 1.00 98.75 91 PHE A O 1
ATOM 683 N N . LEU A 1 92 ? -7.569 0.039 10.313 1.00 98.62 92 LEU A N 1
ATOM 684 C CA . LEU A 1 92 ? -6.723 -1.080 10.712 1.00 98.62 92 LEU A CA 1
ATOM 685 C C . LEU A 1 92 ? -5.505 -0.538 11.464 1.00 98.62 92 LEU A C 1
ATOM 687 O O . LEU A 1 92 ? -4.544 -0.074 10.858 1.00 98.62 92 LEU A O 1
ATOM 691 N N . LEU A 1 93 ? -5.551 -0.572 12.793 1.00 98.50 93 LEU A N 1
ATOM 692 C CA . LEU A 1 93 ? -4.457 -0.078 13.621 1.00 98.50 93 LEU A CA 1
ATOM 693 C C . LEU A 1 93 ? -3.462 -1.202 13.917 1.00 98.50 93 LEU A C 1
ATOM 695 O O . LEU A 1 93 ? -3.841 -2.212 14.504 1.00 98.50 93 LEU A O 1
ATOM 699 N N . THR A 1 94 ? -2.198 -1.007 13.557 1.00 97.81 94 THR A N 1
ATOM 700 C CA . THR A 1 94 ? -1.091 -1.939 13.808 1.00 97.81 94 THR A CA 1
ATOM 701 C C . THR A 1 94 ? -0.174 -1.338 14.862 1.00 97.81 94 THR A C 1
ATOM 703 O O . THR A 1 94 ? 0.613 -0.440 14.565 1.00 97.81 94 THR A O 1
ATOM 706 N N . LEU A 1 95 ? -0.326 -1.775 16.111 1.00 97.88 95 LEU A N 1
ATOM 707 C CA . LEU A 1 95 ? 0.244 -1.081 17.260 1.00 97.88 95 LEU A CA 1
ATOM 708 C C . LEU A 1 95 ? 1.429 -1.827 17.874 1.00 97.88 95 LEU A C 1
ATOM 710 O O . LEU A 1 95 ? 1.346 -3.023 18.179 1.00 97.88 95 LEU A O 1
ATOM 714 N N . ASN A 1 96 ? 2.498 -1.086 18.159 1.00 94.94 96 ASN A N 1
ATOM 715 C CA . ASN A 1 96 ? 3.659 -1.572 18.898 1.00 94.94 96 ASN A CA 1
ATOM 716 C C . ASN A 1 96 ? 4.078 -0.589 20.016 1.00 94.94 96 ASN A C 1
ATOM 718 O O . ASN A 1 96 ? 3.692 0.576 20.065 1.00 94.94 96 ASN A O 1
ATOM 722 N N . GLY A 1 97 ? 4.867 -1.062 20.980 1.00 91.19 97 GLY A N 1
ATOM 723 C CA . GLY A 1 97 ? 5.412 -0.242 22.061 1.00 91.19 97 GLY A CA 1
ATOM 724 C C . GLY A 1 97 ? 4.466 0.007 23.243 1.00 91.19 97 GLY A C 1
ATOM 725 O O . GLY A 1 97 ? 3.655 -0.834 23.624 1.00 91.19 97 GLY A O 1
ATOM 726 N N . ARG A 1 98 ? 4.640 1.159 23.911 1.00 92.38 98 ARG A N 1
ATOM 727 C CA . ARG A 1 98 ? 4.015 1.474 25.218 1.00 92.38 98 ARG A CA 1
ATOM 728 C C . ARG A 1 98 ? 3.215 2.779 25.244 1.00 92.38 98 ARG A C 1
ATOM 730 O O . ARG A 1 98 ? 2.734 3.185 26.302 1.00 92.38 98 ARG A O 1
ATOM 737 N N . ALA A 1 99 ? 3.059 3.451 24.105 1.00 95.88 99 ALA A N 1
ATOM 738 C CA . ALA A 1 99 ? 2.462 4.783 24.010 1.00 95.88 99 ALA A CA 1
ATOM 739 C C . ALA A 1 99 ? 0.917 4.767 24.058 1.00 95.88 99 ALA A C 1
ATOM 741 O O . ALA A 1 99 ? 0.248 5.424 23.266 1.00 95.88 99 ALA A O 1
ATOM 742 N N . VAL A 1 100 ? 0.323 4.054 25.020 1.00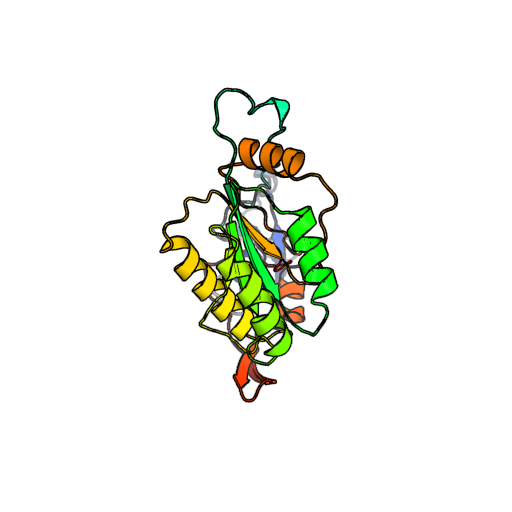 96.81 100 VAL A N 1
ATOM 743 C CA . VAL A 1 100 ? -1.137 3.846 25.120 1.00 96.81 100 VAL A CA 1
ATOM 744 C C . VAL A 1 100 ? -1.912 5.171 25.166 1.00 96.81 100 VAL A C 1
ATOM 746 O O . VAL A 1 100 ? -2.963 5.310 24.547 1.00 96.81 100 VAL A O 1
ATOM 749 N N . ARG A 1 101 ? -1.371 6.199 25.834 1.00 97.50 101 ARG A N 1
ATOM 750 C CA . ARG A 1 101 ? -1.992 7.536 25.872 1.00 97.50 101 ARG A CA 1
ATOM 751 C C . ARG A 1 101 ? -2.072 8.194 24.491 1.00 97.50 101 ARG A C 1
ATOM 753 O O . ARG A 1 101 ? -3.061 8.865 24.207 1.00 97.50 101 ARG A O 1
ATOM 760 N N . GLN A 1 102 ? -1.054 8.001 23.652 1.00 98.06 102 GLN A N 1
ATOM 761 C CA . GLN A 1 102 ? -1.059 8.492 22.275 1.00 98.06 102 GLN A CA 1
ATOM 762 C C . GLN A 1 102 ? -2.068 7.709 21.430 1.00 98.06 102 GLN A C 1
ATOM 764 O O . GLN A 1 102 ? -2.834 8.328 20.700 1.00 98.06 102 GLN A O 1
ATOM 769 N N . VAL A 1 103 ? -2.166 6.388 21.613 1.00 98.19 103 VAL A N 1
ATOM 770 C CA . VAL A 1 103 ? -3.203 5.569 20.961 1.00 98.19 103 VAL A CA 1
ATOM 771 C C . VAL A 1 103 ? -4.605 6.063 21.333 1.00 98.19 103 VAL A C 1
ATOM 773 O O . VAL A 1 103 ? -5.431 6.286 20.454 1.00 98.19 103 VAL A O 1
ATOM 776 N N . TYR A 1 104 ? -4.875 6.342 22.614 1.00 97.88 104 TYR A N 1
ATOM 777 C CA . TYR A 1 104 ? -6.155 6.934 23.023 1.00 97.88 104 TYR A CA 1
ATOM 778 C C . TYR A 1 104 ? -6.403 8.309 22.395 1.00 97.88 104 TYR A C 1
ATOM 780 O O . TYR A 1 104 ? -7.545 8.637 22.071 1.00 97.88 104 TYR A O 1
ATOM 788 N N . ARG A 1 105 ? -5.357 9.122 22.215 1.00 98.50 105 ARG A N 1
ATOM 789 C CA . ARG A 1 105 ? -5.457 10.422 21.541 1.00 98.50 105 ARG A CA 1
ATOM 790 C C . ARG A 1 105 ? -5.811 10.256 20.060 1.00 98.50 105 ARG A C 1
ATOM 792 O O . ARG A 1 105 ? -6.691 10.969 19.587 1.00 98.50 105 ARG A O 1
ATOM 799 N N . LEU A 1 106 ? -5.167 9.319 19.364 1.00 98.50 106 LEU A N 1
ATOM 800 C CA . LEU A 1 106 ? -5.449 8.987 17.966 1.00 98.50 106 LEU A CA 1
ATOM 801 C C . LEU A 1 106 ? -6.878 8.464 17.797 1.00 98.50 106 LEU A C 1
ATOM 803 O O . LEU A 1 106 ? -7.638 9.015 17.003 1.00 98.50 106 LEU A O 1
ATOM 807 N N . LEU A 1 107 ? -7.275 7.469 18.600 1.00 97.94 107 LEU A N 1
ATOM 808 C CA . LEU A 1 107 ? -8.628 6.911 18.564 1.00 97.94 107 LEU A CA 1
ATOM 809 C C . LEU A 1 107 ? -9.675 8.006 18.768 1.00 97.94 107 LEU A C 1
ATOM 811 O O . LEU A 1 107 ? -10.608 8.093 17.984 1.00 97.94 107 LEU A O 1
ATOM 815 N N . ARG A 1 108 ? -9.498 8.904 19.748 1.00 97.75 108 ARG A N 1
ATOM 816 C CA . ARG A 1 108 ? -10.419 10.036 19.965 1.00 97.75 108 ARG A CA 1
ATOM 817 C C . ARG A 1 108 ? -10.507 10.990 18.774 1.00 97.75 108 ARG A C 1
ATOM 819 O O . ARG A 1 108 ? -11.580 11.528 18.535 1.00 97.75 108 ARG A O 1
ATOM 826 N N . ALA A 1 109 ? -9.405 11.219 18.062 1.00 98.31 109 ALA A N 1
ATOM 827 C CA . ALA A 1 109 ? -9.382 12.111 16.904 1.00 98.31 109 ALA A CA 1
ATOM 828 C C . ALA A 1 109 ? -10.091 11.506 15.678 1.00 98.31 109 ALA A C 1
ATOM 830 O O . ALA A 1 109 ? -10.680 12.244 14.892 1.00 98.31 109 ALA A O 1
ATOM 831 N N . LEU A 1 110 ? -10.044 10.179 15.528 1.00 98.12 110 LEU A N 1
ATOM 832 C CA . LEU A 1 110 ? -10.658 9.451 14.412 1.00 98.12 110 LEU A CA 1
ATOM 833 C C . LEU A 1 110 ? -12.073 8.939 14.715 1.00 98.12 110 LEU A C 1
ATOM 835 O O . LEU A 1 110 ? -12.803 8.578 13.793 1.00 98.12 110 LEU A O 1
ATOM 839 N N . PHE A 1 111 ? -12.457 8.868 15.993 1.00 98.00 111 PHE A N 1
ATOM 840 C CA . PHE A 1 111 ? -13.681 8.198 16.417 1.00 98.00 111 PHE A CA 1
ATOM 841 C C . PHE A 1 111 ? -14.930 8.809 15.783 1.00 98.00 111 PHE A C 1
ATOM 843 O O . PHE A 1 111 ? -15.249 9.984 15.962 1.00 98.00 111 PHE A O 1
ATOM 850 N N . HIS A 1 112 ? -15.693 7.952 15.114 1.00 97.94 112 HIS A N 1
ATOM 851 C CA . HIS A 1 112 ? -17.053 8.220 14.685 1.00 97.94 112 HIS A CA 1
ATOM 852 C C . HIS A 1 112 ? -17.864 6.931 14.805 1.00 97.94 112 HIS A C 1
ATOM 854 O O . HIS A 1 112 ? -17.339 5.845 14.564 1.00 97.94 112 HIS A O 1
ATOM 860 N N . LYS A 1 113 ? -19.147 7.042 15.160 1.00 96.81 113 LYS A N 1
ATOM 861 C CA . LYS A 1 113 ? -20.032 5.883 15.389 1.00 96.81 113 LYS A CA 1
ATOM 862 C C . LYS A 1 113 ? -20.260 5.012 14.143 1.00 96.81 113 LYS A C 1
ATOM 864 O O . LYS A 1 113 ? -20.596 3.844 14.281 1.00 96.81 113 LYS A O 1
ATOM 869 N N . ASP A 1 114 ? -20.078 5.590 12.955 1.00 97.50 114 ASP A N 1
ATOM 870 C CA . ASP A 1 114 ? -20.318 4.917 11.670 1.00 97.50 114 ASP A CA 1
ATOM 871 C C . ASP A 1 114 ? -19.061 4.230 11.103 1.00 97.50 114 ASP A C 1
ATOM 873 O O . ASP A 1 114 ? -19.152 3.514 10.107 1.00 97.50 114 ASP A O 1
ATOM 877 N N . HIS A 1 115 ? -17.899 4.440 11.731 1.00 98.25 115 HIS A N 1
ATOM 878 C CA . HIS A 1 115 ? -16.620 3.839 11.340 1.00 98.25 115 HIS A CA 1
ATOM 879 C C . HIS A 1 115 ? -16.267 2.673 12.253 1.00 98.25 115 HIS A C 1
ATOM 881 O O . HIS A 1 115 ? -16.808 2.549 13.351 1.00 98.25 115 HIS A O 1
ATOM 887 N N . TYR A 1 116 ? -15.329 1.843 11.816 1.00 98.62 116 TYR A N 1
ATOM 888 C CA . TYR A 1 116 ? -14.899 0.645 12.521 1.00 98.62 116 TYR A CA 1
ATOM 889 C C . TYR A 1 116 ? -13.410 0.713 12.849 1.00 98.62 116 TYR A C 1
ATOM 891 O O . TYR A 1 116 ? -12.620 1.248 12.075 1.00 98.62 116 TYR A O 1
ATOM 899 N N . PHE A 1 117 ? -13.028 0.154 13.991 1.00 98.62 117 PHE A N 1
ATOM 900 C CA . PHE A 1 117 ? -11.651 0.124 14.472 1.00 98.62 117 PHE A CA 1
ATOM 901 C C . PHE A 1 117 ? -11.246 -1.323 14.697 1.00 98.62 117 PHE A C 1
ATOM 903 O O . PHE A 1 117 ? -11.707 -1.961 15.643 1.00 98.62 117 PHE A O 1
ATOM 910 N N . TYR A 1 118 ? -10.389 -1.842 13.828 1.00 98.62 118 TYR A N 1
ATOM 911 C CA . TYR A 1 118 ? -9.799 -3.160 13.987 1.00 98.62 118 TYR A CA 1
ATOM 912 C C . TYR A 1 118 ? -8.342 -3.001 14.391 1.00 98.62 118 TYR A C 1
ATOM 914 O O . TYR A 1 118 ? -7.551 -2.402 13.668 1.00 98.62 118 TYR A O 1
ATOM 922 N N . ILE A 1 119 ? -7.994 -3.486 15.577 1.00 98.56 119 ILE A N 1
ATOM 923 C CA . ILE A 1 119 ? -6.707 -3.191 16.198 1.00 98.56 119 ILE A CA 1
ATOM 924 C C . ILE A 1 119 ? -5.913 -4.481 16.359 1.00 98.56 119 ILE A C 1
ATOM 926 O O . ILE A 1 119 ? -6.279 -5.361 17.139 1.00 98.56 119 ILE A O 1
ATOM 930 N N . HIS A 1 120 ? -4.788 -4.580 15.665 1.00 98.56 120 HIS A N 1
ATOM 931 C CA . HIS A 1 120 ? -3.740 -5.537 15.980 1.00 98.56 120 HIS A CA 1
ATOM 932 C C . HIS A 1 120 ? -2.745 -4.881 16.943 1.00 98.56 120 HIS A C 1
ATOM 934 O O . HIS A 1 120 ? -2.280 -3.764 16.728 1.00 98.56 120 HIS A O 1
ATOM 940 N N . VAL A 1 121 ? -2.445 -5.576 18.038 1.00 98.44 121 VAL A N 1
ATOM 941 C CA . VAL A 1 121 ? -1.362 -5.211 18.955 1.00 98.44 121 VAL A CA 1
ATOM 942 C C . VAL A 1 121 ? -0.318 -6.306 18.855 1.00 98.44 121 VAL A C 1
ATOM 944 O O . VAL A 1 121 ? -0.661 -7.486 18.967 1.00 98.44 121 VAL A O 1
ATOM 947 N N . ASP A 1 122 ? 0.941 -5.921 18.669 1.00 97.75 122 ASP A N 1
ATOM 948 C CA . ASP A 1 122 ? 2.057 -6.860 18.599 1.00 97.75 122 ASP A CA 1
ATOM 949 C C . ASP A 1 122 ? 2.035 -7.837 19.791 1.00 97.75 122 ASP A C 1
ATOM 951 O O . ASP A 1 122 ? 1.761 -7.457 20.939 1.00 97.75 122 ASP A O 1
ATOM 955 N N . SER A 1 123 ? 2.301 -9.120 19.528 1.00 97.12 123 SER A N 1
ATOM 956 C CA . SER A 1 123 ? 2.200 -10.187 20.532 1.00 97.12 123 SER A CA 1
ATOM 957 C C . SER A 1 123 ? 3.106 -9.979 21.747 1.00 97.12 123 SER A C 1
ATOM 959 O O . SER A 1 123 ? 2.844 -10.546 22.803 1.00 97.12 123 SER A O 1
ATOM 961 N N . ARG A 1 124 ? 4.147 -9.149 21.620 1.00 95.88 124 ARG A N 1
ATOM 962 C CA . ARG A 1 124 ? 5.085 -8.797 22.695 1.00 95.88 124 ARG A CA 1
ATOM 963 C C . ARG A 1 124 ? 4.558 -7.683 23.612 1.00 95.88 124 ARG A C 1
ATOM 965 O O . ARG A 1 124 ? 5.145 -7.436 24.663 1.00 95.88 124 ARG A O 1
ATOM 972 N N . GLN A 1 125 ? 3.476 -6.992 23.237 1.00 97.50 125 GLN A N 1
ATOM 973 C CA . GLN A 1 125 ? 2.974 -5.786 23.918 1.00 97.50 125 GLN A CA 1
ATOM 974 C C . GLN A 1 125 ? 1.700 -6.047 24.740 1.00 97.50 125 GLN A C 1
ATOM 976 O O . GLN A 1 125 ? 0.662 -5.406 24.557 1.00 97.50 125 GLN A O 1
ATOM 981 N N . ASP A 1 126 ? 1.776 -6.965 25.707 1.00 96.75 126 ASP A N 1
ATOM 982 C CA . ASP A 1 126 ? 0.623 -7.374 26.530 1.00 96.75 126 ASP A CA 1
ATOM 983 C C . ASP A 1 126 ? 0.004 -6.240 27.355 1.00 96.75 126 ASP A C 1
ATOM 985 O O . ASP A 1 126 ? -1.204 -6.227 27.593 1.00 96.75 126 ASP A O 1
ATOM 989 N N . TYR A 1 127 ? 0.816 -5.269 27.786 1.00 96.31 127 TYR A N 1
ATOM 990 C CA . TYR A 1 127 ? 0.316 -4.100 28.510 1.00 96.31 127 TYR A CA 1
ATOM 991 C C . TYR A 1 127 ? -0.672 -3.298 27.655 1.00 96.31 127 TYR A C 1
ATOM 993 O O . TYR A 1 127 ? -1.789 -3.039 28.093 1.00 96.31 127 TYR A O 1
ATOM 1001 N N . MET A 1 128 ? -0.286 -2.955 26.422 1.00 97.31 128 MET A N 1
ATOM 1002 C CA . MET A 1 128 ? -1.144 -2.203 25.507 1.00 97.31 128 MET A CA 1
ATOM 1003 C C . MET A 1 128 ? -2.393 -3.001 25.132 1.00 97.31 128 MET A C 1
ATOM 1005 O O . MET A 1 128 ? -3.490 -2.448 25.140 1.00 97.31 128 MET A O 1
ATOM 1009 N N . PHE A 1 129 ? -2.247 -4.303 24.866 1.00 98.00 129 PHE A N 1
ATOM 1010 C CA . PHE A 1 129 ? -3.383 -5.169 24.556 1.00 98.00 129 PHE A CA 1
ATOM 1011 C C . PHE A 1 129 ? -4.414 -5.178 25.693 1.00 98.00 129 PHE A C 1
ATOM 1013 O O . PHE A 1 129 ? -5.600 -4.962 25.453 1.00 98.00 129 PHE A O 1
ATOM 1020 N N . ARG A 1 130 ? -3.967 -5.339 26.947 1.00 96.56 130 ARG A N 1
ATOM 1021 C CA . ARG A 1 1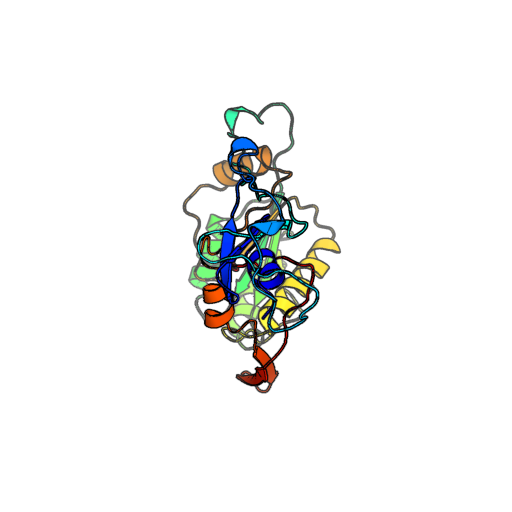30 ? -4.852 -5.333 28.121 1.00 96.56 130 ARG A CA 1
ATOM 1022 C C . ARG A 1 130 ? -5.568 -3.998 28.321 1.00 96.56 130 ARG A C 1
ATOM 1024 O O . ARG A 1 130 ? -6.750 -3.996 28.651 1.00 96.56 130 ARG A O 1
ATOM 1031 N N . GLU A 1 131 ? -4.875 -2.883 28.118 1.00 96.31 131 GLU A N 1
ATOM 1032 C CA . GLU A 1 131 ? -5.483 -1.551 28.209 1.00 96.31 131 GLU A CA 1
ATOM 1033 C C . GLU A 1 131 ? -6.588 -1.366 27.158 1.00 96.31 131 GLU A C 1
ATOM 1035 O O . GLU A 1 131 ? -7.677 -0.887 27.473 1.00 96.31 131 GLU A O 1
ATOM 1040 N N . LEU A 1 132 ? -6.352 -1.808 25.919 1.00 97.31 132 LEU A N 1
ATOM 1041 C CA . LEU A 1 132 ? -7.326 -1.669 24.837 1.00 97.31 132 LEU A CA 1
ATOM 1042 C C . LEU A 1 132 ? -8.498 -2.656 24.945 1.00 97.31 132 LEU A C 1
ATOM 1044 O O . LEU A 1 132 ? -9.597 -2.313 24.509 1.00 97.31 132 LEU A O 1
ATOM 1048 N N . LEU A 1 133 ? -8.328 -3.831 25.568 1.00 97.00 133 LEU A N 1
ATOM 1049 C CA . LEU A 1 133 ? -9.442 -4.759 25.839 1.00 97.00 133 LEU A CA 1
ATOM 1050 C C . LEU A 1 133 ? -10.569 -4.079 26.631 1.00 97.00 133 LEU A C 1
ATOM 1052 O O . LEU A 1 133 ? -11.749 -4.340 26.399 1.00 97.00 133 LEU A O 1
ATOM 1056 N N . ALA A 1 134 ? -10.223 -3.156 27.534 1.00 94.81 134 ALA A N 1
ATOM 1057 C CA . ALA A 1 134 ? -11.211 -2.381 28.277 1.00 94.81 134 ALA A CA 1
ATOM 1058 C C . ALA A 1 134 ? -12.051 -1.452 27.381 1.00 94.81 134 ALA A C 1
ATOM 1060 O O . ALA A 1 134 ? -13.200 -1.160 27.723 1.00 94.81 134 ALA A O 1
ATOM 1061 N N . LEU A 1 135 ? -11.506 -0.993 26.246 1.00 95.00 135 LEU A N 1
ATOM 1062 C CA . LEU A 1 135 ? -12.251 -0.214 25.255 1.00 95.00 135 LEU A CA 1
ATOM 1063 C C . LEU A 1 135 ? -13.145 -1.086 24.379 1.00 95.00 135 LEU A C 1
ATOM 1065 O O . LEU A 1 135 ? -14.280 -0.694 24.127 1.00 95.00 135 LEU A O 1
ATOM 1069 N N . GLU A 1 136 ? -12.664 -2.253 23.946 1.00 97.06 136 GLU A N 1
ATOM 1070 C CA . GLU A 1 136 ? -13.451 -3.199 23.140 1.00 97.06 136 GLU A CA 1
ATOM 1071 C C . GLU A 1 136 ? -14.750 -3.602 23.855 1.00 97.06 136 GLU A C 1
ATOM 1073 O O . GLU A 1 136 ? -15.808 -3.657 23.238 1.00 97.06 136 GLU A O 1
ATOM 1078 N N . MET A 1 137 ? -14.716 -3.764 25.183 1.00 95.00 137 MET A N 1
ATOM 1079 C CA . MET A 1 137 ? -15.923 -4.032 25.980 1.00 95.00 137 MET A CA 1
ATOM 1080 C C . MET A 1 137 ? -16.949 -2.884 25.986 1.00 95.00 137 MET A C 1
ATOM 1082 O O . MET A 1 137 ? -18.102 -3.098 26.351 1.00 95.00 137 MET A O 1
ATOM 1086 N N . ARG A 1 138 ? -16.543 -1.656 25.643 1.00 96.06 138 ARG A N 1
ATOM 1087 C CA . ARG A 1 138 ? -17.384 -0.447 25.714 1.00 96.06 138 ARG A CA 1
ATOM 1088 C C . ARG A 1 138 ? -17.825 0.069 24.347 1.00 96.06 138 ARG A C 1
ATOM 1090 O O . AR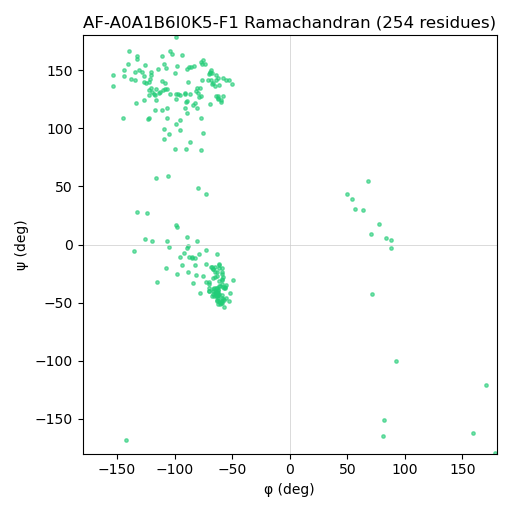G A 1 138 ? -18.775 0.844 24.283 1.00 96.06 138 ARG A O 1
ATOM 1097 N N . LEU A 1 139 ? -17.124 -0.305 23.280 1.00 96.38 139 LEU A N 1
ATOM 1098 C CA . LEU A 1 139 ? -17.301 0.236 21.936 1.00 96.38 139 LEU A CA 1
ATOM 1099 C C . LEU A 1 139 ? -17.624 -0.901 20.963 1.00 96.38 139 LEU A C 1
ATOM 1101 O O . LEU A 1 139 ? -16.755 -1.689 20.611 1.00 96.38 139 LEU A O 1
ATOM 1105 N N . SER A 1 140 ? -18.871 -0.967 20.489 1.00 96.00 140 SER A N 1
ATOM 1106 C CA . SER A 1 140 ? -19.341 -2.036 19.590 1.00 96.00 140 SER A CA 1
ATOM 1107 C C . SER A 1 140 ? -18.695 -2.015 18.197 1.00 96.00 140 SER A C 1
ATOM 1109 O O . SER A 1 140 ? -18.683 -3.029 17.497 1.00 96.00 140 SER A O 1
ATOM 1111 N N . ASN A 1 141 ? -18.155 -0.865 17.794 1.00 97.62 141 ASN A N 1
ATOM 1112 C CA . ASN A 1 141 ? -17.447 -0.645 16.537 1.00 97.62 141 ASN A CA 1
ATOM 1113 C C . ASN A 1 141 ? -15.915 -0.724 16.681 1.00 97.62 141 ASN A C 1
ATOM 1115 O O . ASN A 1 141 ? -15.196 -0.288 15.785 1.00 97.62 141 ASN A O 1
ATOM 1119 N N . LEU A 1 142 ? -15.408 -1.271 17.791 1.00 98.19 142 LEU A N 1
ATOM 1120 C CA . LEU A 1 142 ? -13.988 -1.533 18.011 1.00 98.19 142 LEU A CA 1
ATOM 1121 C C . LEU A 1 142 ? -13.779 -3.019 18.306 1.00 98.19 142 LEU A C 1
ATOM 1123 O O . LEU A 1 142 ? -14.494 -3.591 19.122 1.00 98.19 142 LEU A O 1
ATOM 1127 N N . ARG A 1 143 ? -12.794 -3.640 17.654 1.00 98.06 143 ARG A N 1
ATOM 1128 C CA . ARG A 1 143 ? -12.391 -5.034 17.877 1.00 98.06 143 ARG A CA 1
ATOM 1129 C C . ARG A 1 143 ? -10.875 -5.152 17.891 1.00 98.06 143 ARG A C 1
ATOM 1131 O O . ARG A 1 143 ? -10.183 -4.490 17.121 1.00 98.06 143 ARG A O 1
ATOM 1138 N N . LEU A 1 144 ? -10.367 -6.009 18.764 1.00 98.25 144 LEU A N 1
ATOM 1139 C CA . LEU A 1 144 ? -8.949 -6.338 18.868 1.00 98.25 144 LEU A CA 1
ATOM 1140 C C . LEU A 1 144 ? -8.694 -7.712 18.255 1.00 98.25 144 LEU A C 1
ATOM 1142 O O . LEU A 1 144 ? -9.331 -8.694 18.651 1.00 98.25 144 LEU A O 1
ATOM 1146 N N . SER A 1 145 ? -7.707 -7.801 17.365 1.00 97.75 145 SER A N 1
ATOM 1147 C CA . SER A 1 145 ? -7.272 -9.077 16.800 1.00 97.75 145 SER A CA 1
ATOM 1148 C C . SER A 1 145 ? -6.841 -10.032 17.910 1.00 97.75 145 SER A C 1
ATOM 1150 O O . SER A 1 145 ? -6.013 -9.702 18.766 1.00 97.75 145 SER A O 1
ATOM 1152 N N . ARG A 1 146 ? -7.402 -11.243 17.894 1.00 96.81 146 ARG A N 1
ATOM 1153 C CA . ARG A 1 146 ? -6.992 -12.326 18.801 1.00 96.81 146 ARG A CA 1
ATOM 1154 C C . ARG A 1 146 ? -5.742 -13.042 18.293 1.00 96.81 146 ARG A C 1
ATOM 1156 O O . ARG A 1 146 ? -4.970 -13.560 19.098 1.00 96.81 146 ARG A O 1
ATOM 1163 N N . ARG A 1 147 ? -5.513 -13.031 16.976 1.00 97.12 147 ARG A N 1
ATOM 1164 C CA . ARG A 1 147 ? -4.318 -13.577 16.324 1.00 97.12 147 ARG A CA 1
ATOM 1165 C C . ARG A 1 147 ? -3.229 -12.509 16.289 1.00 97.12 147 ARG A C 1
ATOM 1167 O O . ARG A 1 147 ? -3.123 -11.711 15.360 1.00 97.12 147 ARG A O 1
ATOM 1174 N N . ARG A 1 148 ? -2.432 -12.458 17.358 1.00 97.19 148 ARG A N 1
ATOM 1175 C CA . ARG A 1 148 ? -1.347 -11.481 17.492 1.00 97.19 148 ARG A CA 1
ATOM 1176 C C . ARG A 1 148 ? -0.042 -12.036 16.931 1.00 97.19 148 ARG A C 1
ATOM 1178 O O . ARG A 1 148 ? 0.508 -12.992 17.467 1.00 97.19 148 ARG A O 1
ATOM 1185 N N . HIS A 1 149 ? 0.462 -11.383 15.893 1.00 96.31 149 HIS A N 1
ATOM 1186 C CA . HIS A 1 149 ? 1.802 -11.595 15.337 1.00 96.31 149 HIS A CA 1
ATOM 1187 C C . HIS A 1 149 ? 2.870 -10.738 16.037 1.00 96.31 149 HIS A C 1
ATOM 1189 O O . HIS A 1 149 ? 2.563 -9.647 16.525 1.00 96.31 149 HIS A O 1
ATOM 1195 N N . SER A 1 150 ? 4.121 -11.211 16.049 1.00 95.62 150 SER A N 1
ATOM 1196 C CA . SER A 1 150 ? 5.303 -10.422 16.435 1.00 95.62 150 SER A CA 1
ATOM 1197 C C . SER A 1 150 ? 5.872 -9.738 15.194 1.00 95.62 150 SER A C 1
ATOM 1199 O O . SER A 1 150 ? 6.814 -10.234 14.579 1.00 95.62 150 SER A O 1
ATOM 1201 N N . THR A 1 151 ? 5.294 -8.602 14.822 1.00 93.44 151 THR A N 1
ATOM 1202 C CA . THR A 1 151 ? 5.673 -7.839 13.630 1.00 93.44 151 THR A CA 1
ATOM 1203 C C . THR A 1 151 ? 6.984 -7.094 13.874 1.00 93.44 151 THR A C 1
ATOM 1205 O O . THR A 1 151 ? 7.022 -6.018 14.479 1.00 93.44 151 THR A O 1
ATOM 1208 N N . ILE A 1 152 ? 8.097 -7.692 13.454 1.00 93.62 152 ILE A N 1
ATOM 1209 C CA . ILE A 1 152 ? 9.411 -7.039 13.467 1.00 93.62 152 ILE A CA 1
ATOM 1210 C C . ILE A 1 152 ? 9.540 -6.052 12.303 1.00 93.62 152 ILE A C 1
ATOM 1212 O O . ILE A 1 152 ? 8.863 -6.174 11.283 1.00 93.62 152 ILE A O 1
ATOM 1216 N N . TRP A 1 153 ? 10.437 -5.077 12.441 1.00 92.94 153 TRP A N 1
ATOM 1217 C CA . TRP A 1 153 ? 10.695 -4.114 11.374 1.00 92.94 153 TRP A CA 1
ATOM 1218 C C . TRP A 1 153 ? 11.242 -4.823 10.126 1.00 92.94 153 TRP A C 1
ATOM 1220 O O . TRP A 1 153 ? 12.225 -5.559 10.213 1.00 92.94 153 TRP A O 1
ATOM 1230 N N . GLY A 1 154 ? 10.584 -4.623 8.980 1.00 92.00 154 GLY A N 1
ATOM 1231 C CA . GLY A 1 154 ? 10.914 -5.302 7.722 1.00 92.00 154 GLY A CA 1
ATOM 1232 C C . GLY A 1 154 ? 10.577 -6.800 7.682 1.00 92.00 154 GLY A C 1
ATOM 1233 O O . GLY A 1 154 ? 10.983 -7.478 6.740 1.00 92.00 154 GLY A O 1
ATOM 1234 N N . GLY A 1 155 ? 9.867 -7.325 8.687 1.00 95.44 155 GLY A N 1
ATOM 1235 C CA . GLY A 1 155 ? 9.447 -8.725 8.747 1.00 95.44 155 GLY A CA 1
ATOM 1236 C C . GLY A 1 155 ? 8.365 -9.070 7.723 1.00 95.44 155 GLY A C 1
ATOM 1237 O O . GLY A 1 155 ? 7.477 -8.265 7.436 1.00 95.44 155 GLY A O 1
ATOM 1238 N N . ALA A 1 156 ? 8.397 -10.302 7.218 1.00 96.50 156 ALA A N 1
ATOM 1239 C CA . ALA A 1 156 ? 7.325 -10.877 6.409 1.00 96.50 156 ALA A CA 1
ATOM 1240 C C . ALA A 1 156 ? 6.004 -11.009 7.196 1.00 96.50 156 ALA A C 1
ATOM 1242 O O . ALA A 1 156 ? 4.922 -10.942 6.611 1.00 96.50 156 ALA A O 1
ATOM 1243 N N . SER A 1 157 ? 6.084 -11.136 8.524 1.00 96.62 157 SER A N 1
ATOM 1244 C CA . SER A 1 157 ? 4.944 -11.216 9.439 1.00 96.62 157 SER A CA 1
ATOM 1245 C C . SER A 1 157 ? 4.020 -10.001 9.379 1.00 96.62 157 SER A C 1
ATOM 1247 O O . SER A 1 157 ? 2.830 -10.155 9.645 1.00 96.62 157 SER A O 1
ATOM 1249 N N . LEU A 1 158 ? 4.513 -8.821 8.978 1.00 96.69 158 LEU A N 1
ATOM 1250 C CA . LEU A 1 158 ? 3.668 -7.642 8.765 1.00 96.69 158 LEU A CA 1
ATOM 1251 C C . LEU A 1 158 ? 2.619 -7.904 7.677 1.00 96.69 158 LEU A C 1
ATOM 1253 O O . LEU A 1 158 ? 1.433 -7.682 7.908 1.00 96.69 158 LEU A O 1
ATOM 1257 N N . LEU A 1 159 ? 3.031 -8.433 6.521 1.00 96.88 159 LEU A N 1
ATOM 1258 C CA . LEU A 1 159 ? 2.107 -8.740 5.428 1.00 96.88 159 LEU A CA 1
ATOM 1259 C C . LEU A 1 159 ? 1.140 -9.865 5.815 1.00 96.88 159 LEU A C 1
ATOM 1261 O O . LEU A 1 159 ? -0.055 -9.748 5.558 1.00 96.88 159 LEU A O 1
ATOM 1265 N N . THR A 1 160 ? 1.632 -10.922 6.470 1.00 97.31 160 THR A N 1
ATOM 1266 C CA . THR A 1 160 ? 0.779 -12.010 6.976 1.00 97.31 160 THR A CA 1
ATOM 1267 C C . THR A 1 160 ? -0.293 -11.474 7.924 1.00 97.31 160 THR A C 1
ATOM 1269 O O . THR A 1 160 ? -1.473 -11.771 7.756 1.00 97.31 160 THR A O 1
ATOM 1272 N N . MET A 1 161 ? 0.097 -10.625 8.876 1.00 97.62 161 MET A N 1
ATOM 1273 C CA . MET A 1 161 ? -0.818 -9.998 9.826 1.00 97.62 161 MET A CA 1
ATOM 1274 C C . MET A 1 161 ? -1.847 -9.099 9.130 1.00 97.62 161 MET A C 1
ATOM 1276 O O . MET A 1 161 ? -3.031 -9.174 9.466 1.00 97.62 161 MET A O 1
ATOM 1280 N N . LEU A 1 162 ? -1.429 -8.276 8.160 1.00 97.44 162 LEU A N 1
ATOM 1281 C CA . LEU A 1 162 ? -2.336 -7.408 7.403 1.00 97.44 162 LEU A CA 1
ATOM 1282 C C . LEU A 1 162 ? -3.359 -8.234 6.610 1.00 97.44 162 LEU A C 1
ATOM 1284 O O . LEU A 1 162 ? -4.552 -7.952 6.689 1.00 97.44 162 LEU A O 1
ATOM 1288 N N . LEU A 1 163 ? -2.919 -9.283 5.906 1.00 97.44 163 LEU A N 1
ATOM 1289 C CA . LEU A 1 163 ? -3.797 -10.164 5.127 1.00 97.44 163 LEU A CA 1
ATOM 1290 C C . LEU A 1 163 ? -4.796 -10.918 6.013 1.00 97.44 163 LEU A C 1
ATOM 1292 O O . LEU A 1 163 ? -5.979 -10.990 5.682 1.00 97.44 163 LEU A O 1
ATOM 1296 N N . GLU A 1 164 ? -4.348 -11.447 7.153 1.00 97.50 164 GLU A N 1
ATOM 1297 C CA . GLU A 1 164 ? -5.240 -12.098 8.117 1.00 97.50 164 GLU A CA 1
ATOM 1298 C C . GLU A 1 164 ? -6.251 -11.107 8.705 1.00 97.50 164 GLU A C 1
ATOM 1300 O O . GLU A 1 164 ? -7.444 -11.400 8.746 1.00 97.50 164 GLU A O 1
ATOM 1305 N N . SER A 1 165 ? -5.806 -9.905 9.081 1.00 97.69 165 SER A N 1
ATOM 1306 C CA . SER A 1 165 ? -6.684 -8.851 9.605 1.00 97.69 165 SER A CA 1
ATOM 1307 C C . SER A 1 165 ? -7.726 -8.408 8.576 1.00 97.69 165 SER A C 1
ATOM 1309 O O . SER A 1 165 ? -8.896 -8.245 8.914 1.00 97.69 165 SER A O 1
ATOM 1311 N N . MET A 1 166 ? -7.330 -8.262 7.307 1.00 96.50 166 MET A N 1
ATOM 1312 C CA . MET A 1 166 ? -8.250 -7.972 6.204 1.00 96.50 166 MET A CA 1
ATOM 1313 C C . MET A 1 166 ? -9.247 -9.115 5.990 1.00 96.50 166 MET A C 1
ATOM 1315 O O . MET A 1 166 ? -10.436 -8.860 5.810 1.00 96.50 166 MET A O 1
ATOM 1319 N N . SER A 1 167 ? -8.801 -10.371 6.066 1.00 97.44 167 SER A N 1
ATOM 1320 C CA . SER A 1 167 ? -9.692 -11.531 5.972 1.00 97.44 167 SER A CA 1
ATOM 1321 C C . SER A 1 167 ? -10.727 -11.551 7.101 1.00 97.44 167 SER A C 1
ATOM 1323 O O . SER A 1 167 ? -11.901 -11.816 6.844 1.00 97.44 167 SER A O 1
ATOM 1325 N N . GLU A 1 168 ? -10.326 -11.255 8.340 1.00 97.06 168 GLU A N 1
ATOM 1326 C CA . GLU A 1 168 ? -11.246 -11.165 9.481 1.00 97.06 168 GLU A CA 1
ATOM 1327 C C . GLU A 1 168 ? -12.219 -9.981 9.338 1.00 97.06 168 GLU A C 1
ATOM 1329 O O . GLU A 1 168 ? -13.407 -10.122 9.626 1.00 97.06 168 GLU A O 1
ATOM 1334 N N . LEU A 1 169 ? -11.755 -8.837 8.824 1.00 96.50 169 LEU A N 1
ATOM 1335 C CA . LEU A 1 169 ? -12.589 -7.665 8.534 1.00 96.50 169 LEU A CA 1
ATOM 1336 C C . LEU A 1 169 ? -13.639 -7.915 7.445 1.00 96.50 169 LEU A C 1
ATOM 1338 O O . LEU A 1 169 ? -14.751 -7.401 7.555 1.00 96.50 169 LEU A O 1
ATOM 1342 N N . VAL A 1 170 ? -13.305 -8.682 6.404 1.00 96.38 170 VAL A N 1
ATOM 1343 C CA . VAL A 1 170 ? -14.247 -9.062 5.334 1.00 96.38 170 VAL A CA 1
ATOM 1344 C C . VAL A 1 170 ? -15.307 -10.041 5.847 1.00 96.38 170 VAL A C 1
ATOM 1346 O O . VAL A 1 170 ? -16.449 -10.001 5.401 1.00 96.38 170 VAL A O 1
ATOM 1349 N N . GLN A 1 171 ? -14.945 -10.917 6.787 1.00 96.06 171 GLN A N 1
ATOM 1350 C CA . GLN A 1 171 ? -15.860 -11.900 7.384 1.00 96.06 171 GLN A CA 1
ATOM 1351 C C . GLN A 1 171 ? -16.676 -11.335 8.557 1.00 96.06 171 GLN A C 1
ATOM 1353 O O . GLN A 1 171 ? -17.611 -11.978 9.035 1.00 96.06 171 GLN A O 1
ATOM 1358 N N . ALA A 1 172 ? -16.317 -10.151 9.051 1.00 94.75 172 ALA A N 1
ATOM 1359 C CA . ALA A 1 172 ? -17.018 -9.491 10.136 1.00 94.75 172 ALA A CA 1
ATOM 1360 C C . ALA A 1 172 ? -18.415 -9.019 9.705 1.00 94.75 172 ALA A C 1
ATOM 1362 O O . ALA A 1 172 ? -18.624 -8.582 8.579 1.00 94.75 172 ALA A O 1
ATOM 1363 N N . ASP A 1 173 ? -19.347 -8.970 10.661 1.00 95.75 173 ASP A N 1
ATOM 1364 C CA . ASP A 1 173 ? -20.647 -8.292 10.508 1.00 95.75 173 ASP A CA 1
ATOM 1365 C C . ASP A 1 173 ? -20.515 -6.750 10.536 1.00 95.75 173 ASP A C 1
ATOM 1367 O O . ASP A 1 173 ? -21.223 -6.027 11.236 1.00 95.75 173 ASP A O 1
ATOM 1371 N N . TRP A 1 174 ? -19.514 -6.226 9.833 1.00 97.06 174 TRP A N 1
ATOM 1372 C CA . TRP A 1 174 ? -19.228 -4.808 9.689 1.00 97.06 174 TRP A CA 1
ATOM 1373 C C . TRP A 1 174 ? -19.255 -4.464 8.215 1.00 97.06 174 TRP A C 1
ATOM 1375 O O . TRP A 1 174 ? -18.582 -5.082 7.400 1.00 97.06 174 TRP A O 1
ATOM 1385 N N . HIS A 1 175 ? -20.018 -3.437 7.873 1.00 96.44 175 HIS A N 1
ATOM 1386 C CA . HIS A 1 175 ? -20.186 -3.052 6.486 1.00 96.44 175 HIS A CA 1
ATOM 1387 C C . HIS A 1 175 ? -19.356 -1.793 6.236 1.00 96.44 175 HIS A C 1
ATOM 1389 O O . HIS A 1 175 ? -19.801 -0.683 6.501 1.00 96.44 175 HIS A O 1
ATOM 1395 N N . TRP A 1 176 ? -18.138 -1.942 5.751 1.00 97.38 176 TRP A N 1
ATOM 1396 C CA . TRP A 1 176 ? -17.232 -0.831 5.464 1.00 97.38 176 TRP A CA 1
ATOM 1397 C C . TRP A 1 176 ? -17.034 -0.678 3.953 1.00 97.38 176 TRP A C 1
ATOM 1399 O O . TRP A 1 176 ? -17.387 -1.557 3.173 1.00 97.38 176 TRP A O 1
ATOM 1409 N N . ASP A 1 177 ? -16.540 0.486 3.541 1.00 97.69 177 ASP A N 1
ATOM 1410 C CA . ASP A 1 177 ? -16.319 0.850 2.139 1.00 97.69 177 ASP A CA 1
ATOM 1411 C C . ASP A 1 177 ? -14.830 1.045 1.827 1.00 97.69 177 ASP A C 1
ATOM 1413 O O . ASP A 1 177 ? -14.393 0.755 0.720 1.00 97.69 177 ASP A O 1
ATOM 1417 N N . PHE A 1 178 ? -14.061 1.519 2.810 1.00 98.38 178 PHE A N 1
ATOM 1418 C CA . PHE A 1 178 ? -12.614 1.697 2.728 1.00 98.38 178 PHE A CA 1
ATOM 1419 C C . PHE A 1 178 ? -11.935 1.081 3.940 1.00 98.38 178 PHE A C 1
ATOM 1421 O O . PHE A 1 178 ? -12.493 1.094 5.038 1.00 98.38 178 PHE A O 1
ATOM 1428 N N . ILE A 1 179 ? -10.708 0.616 3.737 1.00 98.12 179 ILE A N 1
ATOM 1429 C CA . ILE A 1 179 ? -9.770 0.281 4.802 1.00 98.12 179 ILE A CA 1
ATOM 1430 C C . ILE A 1 179 ? -8.631 1.302 4.783 1.00 98.12 179 ILE A C 1
ATOM 1432 O O . ILE A 1 179 ? -8.225 1.723 3.707 1.00 98.12 179 ILE A O 1
ATOM 1436 N N . ILE A 1 180 ? -8.165 1.722 5.959 1.00 98.62 180 ILE A N 1
ATOM 1437 C CA . ILE A 1 180 ? -6.995 2.601 6.113 1.00 98.62 180 ILE A CA 1
ATOM 1438 C C . ILE A 1 180 ? -6.113 2.001 7.202 1.00 98.62 180 ILE A C 1
ATOM 1440 O O . ILE A 1 180 ? -6.591 1.830 8.331 1.00 98.62 180 ILE A O 1
ATOM 1444 N N . ASN A 1 181 ? -4.853 1.681 6.899 1.00 98.31 181 ASN A N 1
ATOM 1445 C CA . ASN A 1 181 ? -3.918 1.208 7.922 1.00 98.31 181 ASN A CA 1
ATOM 1446 C C . ASN A 1 181 ? -3.182 2.369 8.608 1.00 98.31 181 ASN A C 1
ATOM 1448 O O . ASN A 1 181 ? -2.808 3.345 7.969 1.00 98.31 181 ASN A O 1
ATOM 1452 N N . LEU A 1 182 ? -2.999 2.271 9.929 1.00 98.44 182 LEU A N 1
ATOM 1453 C CA . LEU A 1 182 ? -2.348 3.288 10.770 1.00 98.44 182 LEU A CA 1
ATOM 1454 C C . LEU A 1 182 ? -1.532 2.620 11.894 1.00 98.44 182 LEU A C 1
ATOM 1456 O O . LEU A 1 182 ? -1.916 1.563 12.389 1.00 98.44 182 LEU A O 1
ATOM 1460 N N . SER A 1 183 ? -0.449 3.245 12.355 1.00 97.75 183 SER A N 1
ATOM 1461 C CA . SER A 1 183 ? 0.263 2.882 13.594 1.00 97.75 183 SER A CA 1
ATOM 1462 C C . SER A 1 183 ? -0.124 3.762 14.779 1.00 97.75 183 SER A C 1
ATOM 1464 O O . SER A 1 183 ? -0.865 4.738 14.664 1.00 97.75 183 SER A O 1
ATOM 1466 N N . GLU A 1 184 ? 0.455 3.465 15.946 1.00 96.38 184 GLU A N 1
ATOM 1467 C CA . GLU A 1 184 ? 0.410 4.330 17.125 1.00 96.38 184 GLU A CA 1
ATOM 1468 C C . GLU A 1 184 ? 1.060 5.708 16.922 1.00 96.38 184 GLU A C 1
ATOM 1470 O O . GLU A 1 184 ? 0.845 6.605 17.743 1.00 96.38 184 GLU A O 1
ATOM 1475 N N . SER A 1 185 ? 1.883 5.870 15.881 1.00 96.50 185 SER A N 1
ATOM 1476 C CA . SER A 1 185 ? 2.641 7.098 15.621 1.00 96.50 185 SER A CA 1
ATOM 1477 C C . SER A 1 185 ? 1.948 8.054 14.647 1.00 96.50 185 SER A C 1
ATOM 1479 O O . SER A 1 185 ? 2.329 9.222 14.562 1.00 96.50 185 SER A O 1
ATOM 1481 N N . ASP A 1 186 ? 0.889 7.592 13.982 1.00 98.25 186 ASP A N 1
ATOM 1482 C CA . ASP A 1 186 ? 0.113 8.382 13.035 1.00 98.25 186 ASP A CA 1
ATOM 1483 C C . ASP A 1 186 ? -0.820 9.384 13.724 1.00 98.25 186 ASP A C 1
ATOM 1485 O O . ASP A 1 186 ? -1.238 9.223 14.878 1.00 98.25 186 ASP A O 1
ATOM 1489 N N . PHE A 1 187 ? -1.165 10.452 12.999 1.00 98.38 187 PHE A N 1
ATOM 1490 C CA . PHE A 1 187 ? -2.143 11.434 13.457 1.00 98.38 187 PHE A CA 1
ATOM 1491 C C . PHE A 1 187 ? -2.842 12.143 12.286 1.00 98.38 187 PHE A C 1
ATOM 1493 O O . PHE A 1 187 ? -2.172 12.553 11.336 1.00 98.38 187 PHE A O 1
ATOM 1500 N N . PRO A 1 188 ? -4.175 12.338 12.334 1.00 98.19 188 PRO A N 1
ATOM 1501 C CA . PRO A 1 188 ? -4.898 12.995 11.253 1.00 98.19 188 PRO A CA 1
ATOM 1502 C C . PRO A 1 188 ? -4.527 14.480 11.135 1.00 98.19 188 PRO A C 1
ATOM 1504 O O . PRO A 1 188 ? -4.461 15.207 12.126 1.00 98.19 188 PRO A O 1
ATOM 1507 N N . VAL A 1 189 ? -4.356 14.943 9.894 1.00 98.06 189 VAL A N 1
ATOM 1508 C CA . VAL A 1 189 ? -4.126 16.362 9.540 1.00 98.06 189 VAL A CA 1
ATOM 1509 C C . VAL A 1 189 ? -5.360 17.038 8.923 1.00 98.06 189 VAL A C 1
ATOM 1511 O O . VAL A 1 189 ? -5.339 18.225 8.598 1.00 98.06 189 VAL A O 1
ATOM 1514 N N . LYS A 1 190 ? -6.442 16.278 8.743 1.00 97.44 190 LYS A N 1
ATOM 1515 C CA . LYS A 1 190 ? -7.748 16.711 8.229 1.00 97.44 190 LYS A CA 1
ATOM 1516 C C . LYS A 1 190 ? -8.845 16.168 9.136 1.00 97.44 190 LYS A C 1
ATOM 1518 O O . LYS A 1 190 ? -8.620 15.219 9.886 1.00 97.44 190 LYS A O 1
ATOM 1523 N N . THR A 1 191 ? -10.025 16.773 9.080 1.00 97.56 191 THR A N 1
ATOM 1524 C CA . THR A 1 191 ? -11.165 16.300 9.872 1.00 97.56 191 THR A CA 1
ATOM 1525 C C . THR A 1 191 ? -11.763 15.027 9.272 1.00 97.56 191 THR A C 1
ATOM 1527 O O . THR A 1 191 ? -11.627 14.765 8.075 1.00 97.56 191 THR A O 1
ATOM 1530 N N . ASN A 1 192 ? -12.487 14.256 10.089 1.00 96.44 192 ASN A N 1
ATOM 1531 C CA . ASN A 1 192 ? -13.218 13.079 9.614 1.00 96.44 192 ASN A CA 1
ATOM 1532 C C . ASN A 1 192 ? -14.229 13.433 8.507 1.00 96.44 192 ASN A C 1
ATOM 1534 O O . ASN A 1 192 ? -14.372 12.684 7.549 1.00 96.44 192 ASN A O 1
ATOM 1538 N N . THR A 1 193 ? -14.881 14.598 8.594 1.00 95.88 193 THR A N 1
ATOM 1539 C CA . THR A 1 193 ? -15.804 15.087 7.558 1.00 95.88 193 THR A CA 1
ATOM 1540 C C . THR A 1 193 ? -15.106 15.228 6.208 1.00 95.88 193 THR A C 1
ATOM 1542 O O . THR A 1 193 ? -15.566 14.655 5.228 1.00 95.88 193 THR A O 1
ATOM 1545 N N . GLN A 1 194 ? -13.949 15.899 6.172 1.00 96.19 194 GLN A N 1
ATOM 1546 C CA . GLN A 1 194 ? -13.179 16.084 4.938 1.00 96.19 194 GLN A CA 1
ATOM 1547 C C . GLN A 1 194 ? -12.699 14.750 4.354 1.00 96.19 194 GLN A C 1
ATOM 1549 O O . GLN A 1 194 ? -12.711 14.565 3.139 1.00 96.19 194 GLN A O 1
ATOM 1554 N N . LEU A 1 195 ? -12.289 13.813 5.216 1.00 97.00 195 LEU A N 1
ATOM 1555 C CA . LEU A 1 195 ? -11.885 12.471 4.797 1.00 97.00 195 LEU A CA 1
ATOM 1556 C C . LEU A 1 195 ? -13.055 11.705 4.160 1.00 97.00 195 LEU A C 1
ATOM 1558 O O . LEU A 1 195 ? -12.912 11.154 3.070 1.00 97.00 195 LEU A O 1
ATOM 1562 N N . VAL A 1 196 ? -14.217 11.696 4.816 1.00 96.62 196 VAL A N 1
ATOM 1563 C CA . VAL A 1 196 ? -15.415 11.001 4.328 1.00 96.62 196 VAL A CA 1
ATOM 1564 C C . VAL A 1 196 ? -15.922 11.619 3.028 1.00 96.62 196 VAL A C 1
ATOM 1566 O O . VAL A 1 196 ? -16.271 10.876 2.115 1.00 96.62 196 VAL A O 1
ATOM 1569 N N . GLU A 1 197 ? -15.935 12.945 2.903 1.00 94.94 197 GLU A N 1
ATOM 1570 C CA . GLU A 1 197 ? -16.307 13.640 1.665 1.00 94.94 197 GLU A CA 1
ATOM 1571 C C . GLU A 1 197 ? -15.396 13.235 0.498 1.00 94.94 197 GLU A C 1
ATOM 1573 O O . GLU A 1 197 ? -15.883 12.831 -0.561 1.00 94.94 197 GLU A O 1
ATOM 1578 N N . PHE A 1 198 ? -14.077 13.259 0.711 1.00 95.69 198 PHE A N 1
ATOM 1579 C CA . PHE A 1 198 ? -13.095 12.875 -0.303 1.00 95.69 198 PHE A CA 1
ATOM 1580 C C . PHE A 1 198 ? -13.239 11.412 -0.737 1.00 95.69 198 PHE A C 1
ATOM 1582 O O . PHE A 1 198 ? -13.296 11.121 -1.933 1.00 95.69 198 PHE A O 1
ATOM 1589 N N . LEU A 1 199 ? -13.336 10.484 0.216 1.00 96.25 199 LEU A N 1
ATOM 1590 C CA . LEU A 1 199 ? -13.471 9.058 -0.086 1.00 96.25 199 LEU A CA 1
ATOM 1591 C C . LEU A 1 199 ? -14.838 8.720 -0.691 1.00 96.25 199 LEU A C 1
ATOM 1593 O O . LEU A 1 199 ? -14.930 7.855 -1.558 1.00 96.25 199 LEU A O 1
ATOM 1597 N N . THR A 1 200 ? -15.900 9.436 -0.311 1.00 95.50 200 THR A N 1
ATOM 1598 C CA . THR A 1 200 ? -17.223 9.282 -0.939 1.00 95.50 200 THR A CA 1
ATOM 1599 C C . THR A 1 200 ? -17.182 9.685 -2.411 1.00 95.50 200 THR A C 1
ATOM 1601 O O . THR A 1 200 ? -17.746 8.976 -3.246 1.00 95.50 200 THR A O 1
ATOM 1604 N N . ALA A 1 201 ? -16.452 10.753 -2.752 1.00 93.94 201 ALA A N 1
ATOM 1605 C CA . ALA A 1 201 ? -16.235 11.166 -4.139 1.00 93.94 201 ALA A CA 1
ATOM 1606 C C . ALA A 1 201 ? -15.373 10.191 -4.957 1.00 93.94 201 ALA A C 1
ATOM 1608 O O . ALA A 1 201 ? -15.425 10.180 -6.189 1.00 93.94 201 ALA A O 1
ATOM 1609 N N . ASN A 1 202 ? -14.606 9.344 -4.272 1.00 94.31 202 ASN A N 1
ATOM 1610 C CA . ASN A 1 202 ? -13.611 8.465 -4.871 1.00 94.31 202 ASN A CA 1
ATOM 1611 C C . ASN A 1 202 ? -13.824 6.983 -4.539 1.00 94.31 202 ASN A C 1
ATOM 1613 O O . ASN A 1 202 ? -12.878 6.206 -4.584 1.00 94.31 202 ASN A O 1
ATOM 1617 N N . ARG A 1 203 ? -15.066 6.569 -4.268 1.00 93.94 203 ARG A N 1
ATOM 1618 C CA . ARG A 1 203 ? -15.438 5.214 -3.813 1.00 93.94 203 ARG A CA 1
ATOM 1619 C C . ARG A 1 203 ? -14.850 4.053 -4.628 1.00 93.94 203 ARG A C 1
ATOM 1621 O O . ARG A 1 203 ? -14.617 2.988 -4.075 1.00 93.94 203 ARG A O 1
ATOM 1628 N N . ASN A 1 204 ? -14.616 4.260 -5.922 1.00 92.44 204 ASN A N 1
ATOM 1629 C CA . ASN A 1 204 ? -14.114 3.234 -6.841 1.00 92.44 204 ASN A CA 1
ATOM 1630 C C . ASN A 1 204 ? -12.594 3.321 -7.094 1.00 92.44 204 ASN A C 1
ATOM 1632 O O . ASN A 1 204 ? -12.116 2.768 -8.080 1.00 92.44 204 ASN A O 1
ATOM 1636 N N . HIS A 1 205 ? -11.842 4.029 -6.247 1.00 94.00 205 HIS A N 1
ATOM 1637 C CA . HIS A 1 205 ? -10.391 4.190 -6.373 1.00 94.00 205 HIS A CA 1
ATOM 1638 C C . HIS A 1 205 ? -9.648 3.535 -5.206 1.00 94.00 205 HIS A C 1
ATOM 1640 O O . HIS A 1 205 ? -10.150 3.484 -4.087 1.00 94.00 205 HIS A O 1
ATOM 1646 N N . ASN A 1 206 ? -8.417 3.092 -5.474 1.00 95.44 206 ASN A N 1
ATOM 1647 C CA . ASN A 1 206 ? -7.447 2.690 -4.457 1.00 95.44 206 ASN A CA 1
ATOM 1648 C C . ASN A 1 206 ? -6.331 3.737 -4.386 1.00 95.44 206 ASN A C 1
ATOM 1650 O O . ASN A 1 206 ? -5.860 4.211 -5.423 1.00 95.44 206 ASN A O 1
ATOM 1654 N N . PHE A 1 207 ? -5.891 4.075 -3.176 1.00 95.88 207 PHE A N 1
ATOM 1655 C CA . PHE A 1 207 ? -4.910 5.129 -2.937 1.00 95.88 207 PHE A CA 1
ATOM 1656 C C . PHE A 1 207 ? -3.581 4.531 -2.492 1.00 95.88 207 PHE A C 1
ATOM 1658 O O . PHE A 1 207 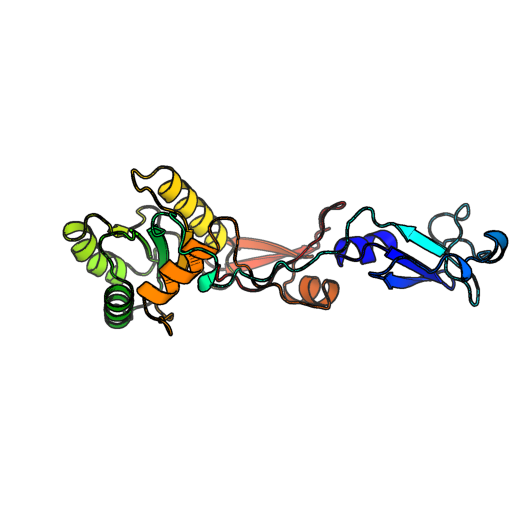? -3.331 4.339 -1.312 1.00 95.88 207 PHE A O 1
ATOM 1665 N N . VAL A 1 208 ? -2.707 4.251 -3.456 1.00 94.00 208 VAL A N 1
ATOM 1666 C CA . VAL A 1 208 ? -1.378 3.686 -3.193 1.00 94.00 208 VAL A CA 1
ATOM 1667 C C . VAL A 1 208 ? -0.292 4.603 -3.736 1.00 94.00 208 VAL A C 1
ATOM 1669 O O . VAL A 1 208 ? -0.442 5.216 -4.798 1.00 94.00 208 VAL A O 1
ATOM 1672 N N . LYS A 1 209 ? 0.824 4.718 -3.010 1.00 92.69 209 LYS A N 1
ATOM 1673 C CA . LYS A 1 209 ? 1.944 5.577 -3.405 1.00 92.69 209 LYS A CA 1
ATOM 1674 C C . LYS A 1 209 ? 3.127 4.749 -3.900 1.00 92.69 209 LYS A C 1
ATOM 1676 O O . LYS A 1 209 ? 3.830 4.146 -3.096 1.00 92.69 209 LYS A O 1
ATOM 1681 N N . SER A 1 210 ? 3.385 4.803 -5.208 1.00 91.50 210 SER A N 1
ATOM 1682 C CA . SER A 1 210 ? 4.586 4.227 -5.834 1.00 91.50 210 SER A CA 1
ATOM 1683 C C . SER A 1 210 ? 5.851 5.051 -5.539 1.00 91.50 210 SER A C 1
ATOM 1685 O O . SER A 1 210 ? 5.793 6.268 -5.311 1.00 91.50 210 SER A O 1
ATOM 1687 N N . HIS A 1 211 ? 7.007 4.384 -5.598 1.00 89.38 211 HIS A N 1
ATOM 1688 C CA . HIS A 1 211 ? 8.349 4.964 -5.556 1.00 89.38 211 HIS A CA 1
ATOM 1689 C C . HIS A 1 211 ? 8.626 5.928 -6.727 1.00 89.38 211 HIS A C 1
ATOM 1691 O O . HIS A 1 211 ? 9.551 6.742 -6.659 1.00 89.38 211 HIS A O 1
ATOM 1697 N N . GLY A 1 212 ? 7.830 5.864 -7.800 1.00 84.69 212 GLY A N 1
ATOM 1698 C CA . GLY A 1 212 ? 7.911 6.762 -8.946 1.00 84.69 212 GLY A CA 1
ATOM 1699 C C . GLY A 1 212 ? 8.817 6.234 -10.056 1.00 84.69 212 GLY A C 1
ATOM 1700 O O . GLY A 1 212 ? 8.382 5.452 -10.890 1.00 84.69 212 GLY A O 1
ATOM 1701 N N . ARG A 1 213 ? 10.060 6.725 -10.139 1.00 74.25 213 ARG A N 1
ATOM 1702 C CA . ARG A 1 213 ? 11.003 6.383 -11.226 1.00 74.25 213 ARG A CA 1
ATOM 1703 C C . ARG A 1 213 ? 12.076 5.393 -10.750 1.00 74.25 213 ARG A C 1
ATOM 1705 O O . ARG A 1 213 ? 12.249 5.198 -9.552 1.00 74.25 213 ARG A O 1
ATOM 1712 N N . GLU A 1 214 ? 12.809 4.805 -11.700 1.00 83.38 214 GLU A N 1
ATOM 1713 C CA . GLU A 1 214 ? 13.960 3.905 -11.471 1.00 83.38 214 GLU A CA 1
ATOM 1714 C C . GLU A 1 214 ? 13.616 2.543 -10.828 1.00 83.38 214 GLU A C 1
ATOM 1716 O O . GLU A 1 214 ? 14.218 2.143 -9.831 1.00 83.38 214 GLU A O 1
ATOM 1721 N N . VAL A 1 215 ? 12.692 1.784 -11.430 1.00 86.25 215 VAL A N 1
ATOM 1722 C CA . VAL A 1 215 ? 12.231 0.471 -10.921 1.00 86.25 215 VAL A CA 1
ATOM 1723 C C . VAL A 1 215 ? 13.379 -0.501 -10.624 1.00 86.25 215 VAL A C 1
ATOM 1725 O O . VAL A 1 215 ? 13.391 -1.146 -9.581 1.00 86.25 215 VAL A O 1
ATOM 1728 N N . GLN A 1 216 ? 14.405 -0.570 -11.477 1.00 86.12 216 GLN A N 1
ATOM 1729 C CA . GLN A 1 216 ? 15.557 -1.455 -11.240 1.00 86.12 216 GLN A CA 1
ATOM 1730 C C . GLN A 1 216 ? 16.329 -1.093 -9.970 1.00 86.12 216 GLN A C 1
ATOM 1732 O O . GLN A 1 216 ? 16.741 -1.966 -9.207 1.00 86.12 216 GLN A O 1
ATOM 1737 N N . ARG A 1 217 ? 16.487 0.206 -9.703 1.00 89.56 217 ARG A N 1
ATOM 1738 C CA . ARG A 1 217 ? 17.131 0.680 -8.480 1.00 89.56 217 ARG A CA 1
ATOM 1739 C C . ARG A 1 217 ? 16.253 0.416 -7.264 1.00 89.56 217 ARG A C 1
ATOM 1741 O O . ARG A 1 217 ? 16.785 0.072 -6.213 1.00 89.56 217 ARG A O 1
ATOM 1748 N N . PHE A 1 218 ? 14.936 0.565 -7.402 1.00 92.56 218 PHE A N 1
ATOM 1749 C CA . PHE A 1 218 ? 13.978 0.201 -6.360 1.00 92.56 218 PHE A CA 1
ATOM 1750 C C . PHE A 1 218 ? 14.074 -1.292 -6.018 1.00 92.56 218 PHE A C 1
ATOM 1752 O O . PHE A 1 218 ? 14.297 -1.622 -4.858 1.00 92.56 218 PHE A O 1
ATOM 1759 N N . ILE A 1 219 ? 14.035 -2.180 -7.019 1.00 92.06 219 ILE A N 1
ATOM 1760 C CA . ILE A 1 219 ? 14.190 -3.635 -6.851 1.00 92.06 219 ILE A CA 1
ATOM 1761 C C . ILE A 1 219 ? 15.463 -3.969 -6.069 1.00 92.06 219 ILE A C 1
ATOM 1763 O O . ILE A 1 219 ? 15.398 -4.711 -5.090 1.00 92.06 219 ILE A O 1
ATOM 1767 N N . GLN A 1 220 ? 16.600 -3.386 -6.460 1.00 92.62 220 GLN A N 1
ATOM 1768 C CA . GLN A 1 220 ? 17.888 -3.630 -5.805 1.00 92.62 220 GLN A CA 1
ATOM 1769 C C . GLN A 1 220 ? 17.933 -3.082 -4.374 1.00 92.62 220 GLN A C 1
ATOM 1771 O O . GLN A 1 220 ? 18.400 -3.767 -3.467 1.00 92.62 220 GLN A O 1
ATOM 1776 N N . LYS A 1 221 ? 17.442 -1.854 -4.149 1.00 94.44 221 LYS A N 1
ATOM 1777 C CA . LYS A 1 221 ? 17.439 -1.219 -2.819 1.00 94.44 221 LYS A CA 1
ATOM 1778 C C . LYS A 1 221 ? 16.520 -1.929 -1.834 1.00 94.44 221 LYS A C 1
ATOM 1780 O O . LYS A 1 221 ? 16.892 -2.088 -0.677 1.00 94.44 221 LYS A O 1
ATOM 1785 N N . GLN A 1 222 ? 15.352 -2.363 -2.298 1.00 95.81 222 GLN A N 1
ATOM 1786 C CA . GLN A 1 222 ? 14.398 -3.121 -1.493 1.00 95.81 222 GLN A CA 1
ATOM 1787 C C . GLN A 1 222 ? 14.782 -4.603 -1.366 1.00 95.81 222 GLN A C 1
ATOM 1789 O O . GLN A 1 222 ? 14.141 -5.333 -0.616 1.00 95.81 222 GLN A O 1
ATOM 1794 N N . GLY A 1 223 ? 15.800 -5.070 -2.100 1.00 95.88 223 GLY A N 1
ATOM 1795 C CA . GLY A 1 223 ? 16.224 -6.470 -2.100 1.00 95.88 223 GLY A CA 1
ATOM 1796 C C . GLY A 1 223 ? 15.157 -7.426 -2.637 1.00 95.88 223 GLY A C 1
ATOM 1797 O O . GLY A 1 223 ? 15.096 -8.576 -2.206 1.00 95.88 223 GLY A O 1
ATOM 1798 N N . LEU A 1 224 ? 14.296 -6.975 -3.559 1.00 95.25 224 LEU A N 1
ATOM 1799 C CA . LEU A 1 224 ? 13.225 -7.811 -4.118 1.00 95.25 224 LEU A CA 1
ATOM 1800 C C . LEU A 1 224 ? 13.774 -8.988 -4.934 1.00 95.25 224 LEU A C 1
ATOM 1802 O O . LEU A 1 224 ? 13.095 -10.004 -5.067 1.00 95.25 224 LEU A O 1
ATOM 1806 N N . ASP A 1 225 ? 15.000 -8.875 -5.437 1.00 94.62 225 ASP A N 1
ATOM 1807 C CA . ASP A 1 225 ? 15.773 -9.924 -6.103 1.00 94.62 225 ASP A CA 1
ATOM 1808 C C . ASP A 1 225 ? 16.458 -10.898 -5.124 1.00 94.62 225 ASP A C 1
ATOM 1810 O O . ASP A 1 225 ? 17.151 -11.816 -5.555 1.00 94.62 225 ASP A O 1
ATOM 1814 N N . LYS A 1 226 ? 16.249 -10.750 -3.809 1.00 97.31 226 LYS A N 1
ATOM 1815 C CA . LYS A 1 226 ? 16.766 -11.658 -2.776 1.00 97.31 226 LYS A CA 1
ATOM 1816 C C . LYS A 1 226 ? 15.648 -12.480 -2.139 1.00 97.31 226 LYS A C 1
ATOM 1818 O O . LYS A 1 226 ? 14.483 -12.085 -2.109 1.00 97.31 226 LYS A O 1
ATOM 1823 N N . THR A 1 227 ? 16.019 -13.633 -1.598 1.00 97.75 227 THR A N 1
ATOM 1824 C CA . THR A 1 227 ? 15.157 -14.464 -0.754 1.00 97.75 227 THR A CA 1
ATOM 1825 C C . THR A 1 227 ? 15.454 -14.168 0.707 1.00 97.75 227 THR A C 1
ATOM 1827 O O . THR A 1 227 ? 16.613 -14.231 1.127 1.00 97.75 227 THR A O 1
ATOM 1830 N N . PHE A 1 228 ? 14.407 -13.894 1.481 1.00 97.56 228 PHE A N 1
ATOM 1831 C CA . PHE A 1 228 ? 14.483 -13.721 2.927 1.00 97.56 228 PHE A CA 1
ATOM 1832 C C . PHE A 1 228 ? 13.602 -14.743 3.646 1.00 97.56 228 PHE A C 1
ATOM 1834 O O . PHE A 1 228 ? 12.557 -15.132 3.125 1.00 97.56 228 PHE A O 1
ATOM 1841 N N . VAL A 1 229 ? 14.023 -15.155 4.841 1.00 97.44 229 VAL A N 1
ATOM 1842 C CA . VAL A 1 229 ? 13.267 -16.033 5.740 1.00 97.44 229 VAL A CA 1
ATOM 1843 C C . VAL A 1 229 ? 13.162 -15.357 7.100 1.00 97.44 229 VAL A C 1
ATOM 1845 O O . VAL A 1 229 ? 14.179 -15.004 7.694 1.00 97.44 229 VAL A O 1
ATOM 1848 N N . GLU A 1 230 ? 11.939 -15.183 7.595 1.00 97.44 230 GLU A N 1
ATOM 1849 C CA . GLU A 1 230 ? 11.707 -14.720 8.962 1.00 97.44 230 GLU A CA 1
ATOM 1850 C C . GLU A 1 230 ? 11.762 -15.907 9.924 1.00 97.44 230 GLU A C 1
ATOM 1852 O O . GLU A 1 230 ? 10.988 -16.854 9.792 1.00 97.44 230 GLU A O 1
ATOM 1857 N N . CYS A 1 231 ? 12.678 -15.865 10.888 1.00 94.81 231 CYS A N 1
ATOM 1858 C CA . CYS A 1 231 ? 12.773 -16.853 11.959 1.00 94.81 231 CYS A CA 1
ATOM 1859 C C . CYS A 1 231 ? 13.430 -16.212 13.186 1.00 94.81 231 CYS A C 1
ATOM 1861 O O . CYS A 1 231 ? 14.294 -15.350 13.034 1.00 94.81 231 CYS A O 1
ATOM 1863 N N . GLU A 1 232 ? 13.024 -16.619 14.392 1.00 92.44 232 GLU A N 1
ATOM 1864 C CA . GLU A 1 232 ? 13.599 -16.127 15.659 1.00 92.44 232 GLU A CA 1
ATOM 1865 C C . GLU A 1 232 ? 13.582 -14.590 15.787 1.00 92.44 232 GLU A C 1
ATOM 1867 O O . GLU A 1 232 ? 14.526 -13.974 16.275 1.00 92.44 232 GLU A O 1
ATOM 1872 N N . ALA A 1 233 ? 12.496 -13.954 15.328 1.00 90.75 233 ALA A N 1
ATOM 1873 C CA . ALA A 1 233 ? 12.352 -12.495 15.287 1.00 90.75 233 ALA A CA 1
ATOM 1874 C C . ALA A 1 233 ? 13.472 -11.780 14.496 1.00 90.75 233 ALA A C 1
ATOM 1876 O O . ALA A 1 233 ? 13.810 -10.628 14.778 1.00 90.75 233 ALA A O 1
ATOM 1877 N N . HIS A 1 234 ? 14.020 -12.451 13.479 1.00 95.00 234 HIS A N 1
ATOM 1878 C CA . HIS A 1 234 ? 15.042 -11.925 12.585 1.00 95.00 234 HIS A CA 1
ATOM 1879 C C . HIS A 1 234 ? 14.729 -12.241 11.115 1.00 95.00 234 HIS A C 1
ATOM 1881 O O . HIS A 1 234 ? 14.151 -13.281 10.796 1.00 95.00 234 HIS A O 1
ATOM 1887 N N . MET A 1 235 ? 15.140 -11.345 10.212 1.00 97.19 235 MET A N 1
ATOM 1888 C CA . MET A 1 235 ? 15.028 -11.524 8.761 1.00 97.19 235 MET A CA 1
ATOM 1889 C C . MET A 1 235 ? 16.357 -11.996 8.172 1.00 97.19 235 MET 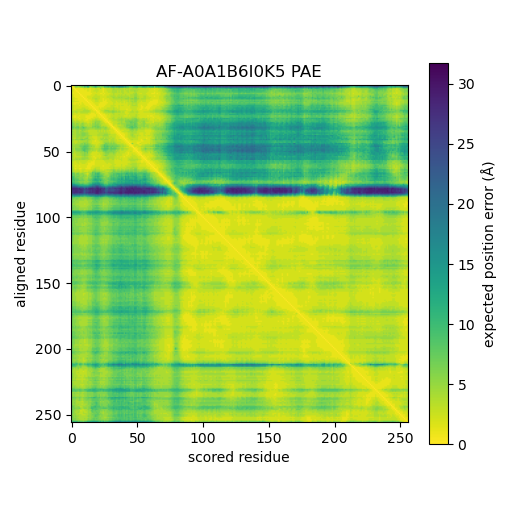A C 1
ATOM 1891 O O . MET A 1 235 ? 17.285 -11.213 7.978 1.00 97.19 235 MET A O 1
ATOM 1895 N N . TRP A 1 236 ? 16.440 -13.284 7.847 1.00 97.25 236 TRP A N 1
ATOM 1896 C CA . TRP A 1 236 ? 17.639 -13.919 7.308 1.00 97.25 236 TRP A CA 1
ATOM 1897 C C . TRP A 1 236 ? 17.669 -13.828 5.785 1.00 97.25 236 TRP A C 1
ATOM 1899 O O . TRP A 1 236 ? 16.765 -14.326 5.116 1.00 97.25 236 TRP A O 1
ATOM 1909 N N . ARG A 1 237 ? 18.726 -13.245 5.206 1.00 97.38 237 ARG A N 1
ATOM 1910 C CA . ARG A 1 237 ? 18.941 -13.282 3.751 1.00 97.38 237 ARG A CA 1
ATOM 1911 C C . ARG A 1 237 ? 19.468 -14.658 3.340 1.00 97.38 237 ARG A C 1
ATOM 1913 O O . ARG A 1 237 ? 20.626 -14.972 3.600 1.00 97.38 237 ARG A O 1
ATOM 1920 N N . ALA A 1 238 ? 18.634 -15.444 2.668 1.00 97.25 238 ALA A N 1
ATOM 1921 C CA . ALA A 1 238 ? 18.928 -16.824 2.284 1.00 97.25 238 ALA A CA 1
ATOM 1922 C C . ALA A 1 238 ? 19.638 -16.952 0.924 1.00 97.25 238 ALA A C 1
ATOM 1924 O O . ALA A 1 238 ? 20.322 -17.942 0.683 1.00 97.25 238 ALA A O 1
ATOM 1925 N N . GLY A 1 239 ? 19.496 -15.970 0.027 1.00 97.25 239 GLY A N 1
ATOM 1926 C CA . GLY A 1 239 ? 20.169 -15.997 -1.274 1.00 97.25 239 GLY A CA 1
ATOM 1927 C C . GLY A 1 239 ? 19.523 -15.102 -2.326 1.00 97.25 239 GLY A C 1
ATOM 1928 O O . GLY A 1 239 ? 18.748 -14.205 -2.006 1.00 97.25 239 GLY A O 1
ATOM 1929 N N . GLU A 1 240 ? 19.853 -15.367 -3.585 1.00 97.12 240 GLU A N 1
ATOM 1930 C CA . GLU A 1 240 ? 19.301 -14.699 -4.768 1.00 97.12 240 GLU A CA 1
ATOM 1931 C C . GLU A 1 240 ? 17.994 -15.365 -5.226 1.00 97.12 240 GLU A C 1
ATOM 1933 O O . GLU A 1 240 ? 17.808 -16.572 -5.049 1.00 97.12 240 GLU A O 1
ATOM 1938 N N . ARG A 1 241 ? 17.105 -14.607 -5.874 1.00 95.06 241 ARG A N 1
ATOM 1939 C CA . ARG A 1 241 ? 15.945 -15.149 -6.594 1.00 95.06 241 ARG A CA 1
ATOM 1940 C C . ARG A 1 241 ? 15.693 -14.412 -7.899 1.00 95.06 241 ARG A C 1
ATOM 1942 O O . ARG A 1 241 ? 16.030 -13.245 -8.068 1.00 95.06 241 ARG A O 1
ATOM 1949 N N . ARG A 1 242 ? 15.034 -15.101 -8.828 1.00 91.81 242 ARG A N 1
ATOM 1950 C CA . ARG A 1 242 ? 14.549 -14.492 -10.069 1.00 91.81 242 ARG A CA 1
ATOM 1951 C C . ARG A 1 242 ? 13.130 -13.980 -9.855 1.00 91.81 242 ARG A C 1
ATOM 1953 O O . ARG A 1 242 ? 12.282 -14.715 -9.358 1.00 91.81 242 ARG A O 1
ATOM 1960 N N . LEU A 1 243 ? 12.890 -12.730 -10.238 1.00 89.94 243 LEU A N 1
ATOM 1961 C CA . LEU A 1 243 ? 11.552 -12.146 -10.233 1.00 89.94 243 LEU A CA 1
ATOM 1962 C C . LEU A 1 243 ? 10.679 -12.792 -11.322 1.00 89.94 243 LEU A C 1
ATOM 1964 O O . LEU A 1 243 ? 11.213 -13.176 -12.370 1.00 89.94 243 LEU A O 1
ATOM 1968 N N . PRO A 1 244 ? 9.361 -12.923 -11.085 1.00 87.94 244 PRO A N 1
ATOM 1969 C CA . PRO A 1 244 ? 8.441 -13.509 -12.051 1.00 87.94 244 PRO A CA 1
ATOM 1970 C C . PRO A 1 244 ? 8.465 -12.748 -13.380 1.00 87.94 244 PRO A C 1
ATOM 1972 O O . PRO A 1 244 ? 8.610 -11.526 -13.426 1.00 87.94 244 PRO A O 1
ATOM 1975 N N . TRP A 1 245 ? 8.336 -13.497 -14.472 1.00 82.31 245 TRP A N 1
ATOM 1976 C CA . TRP A 1 245 ? 8.247 -12.942 -15.818 1.00 82.31 245 TRP A CA 1
ATOM 1977 C C . TRP A 1 245 ? 6.789 -12.643 -16.184 1.00 82.31 245 TRP A C 1
ATOM 1979 O O . TRP A 1 245 ? 5.880 -13.313 -15.699 1.00 82.31 245 TRP A O 1
ATOM 1989 N N . GLY A 1 246 ? 6.573 -11.650 -17.048 1.00 81.56 246 GLY A N 1
ATOM 1990 C CA . GLY A 1 246 ? 5.237 -11.278 -17.526 1.00 81.56 246 GLY A CA 1
ATOM 1991 C C . GLY A 1 246 ? 4.459 -10.339 -16.599 1.00 81.56 246 GLY A C 1
ATOM 1992 O O . GLY A 1 246 ? 3.304 -10.042 -16.880 1.00 81.56 246 GLY A O 1
ATOM 1993 N N . VAL A 1 247 ? 5.077 -9.853 -15.519 1.00 83.44 247 VAL A N 1
ATOM 1994 C CA . VAL A 1 247 ? 4.465 -8.890 -14.592 1.00 83.44 247 VAL A CA 1
ATOM 1995 C C . VAL A 1 247 ? 5.356 -7.667 -14.404 1.00 83.44 247 VAL A C 1
ATOM 1997 O O . VAL A 1 247 ? 6.585 -7.770 -14.395 1.00 83.44 247 VAL A O 1
ATOM 2000 N N . VAL A 1 248 ? 4.724 -6.506 -14.245 1.00 84.81 248 VAL A N 1
ATOM 2001 C CA . VAL A 1 248 ? 5.402 -5.265 -13.854 1.00 84.81 248 VAL A CA 1
ATOM 2002 C C . VAL A 1 248 ? 5.574 -5.277 -12.342 1.00 84.81 248 VAL A C 1
ATOM 2004 O O . VAL A 1 248 ? 4.627 -5.574 -11.614 1.00 84.81 248 VAL A O 1
ATOM 2007 N N . ILE A 1 249 ? 6.781 -4.970 -11.873 1.00 86.69 249 ILE A N 1
ATOM 2008 C CA . ILE A 1 249 ? 7.069 -4.858 -10.444 1.00 86.69 249 ILE A CA 1
ATOM 2009 C C . ILE A 1 249 ? 7.041 -3.380 -10.071 1.00 86.69 249 ILE A C 1
ATOM 2011 O O . ILE A 1 249 ? 7.760 -2.579 -10.660 1.00 86.69 249 ILE A O 1
ATOM 2015 N N . ASP A 1 250 ? 6.228 -3.041 -9.079 1.00 90.25 250 ASP A N 1
ATOM 2016 C CA . ASP A 1 250 ? 6.127 -1.702 -8.500 1.00 90.25 250 ASP A CA 1
ATOM 2017 C C . ASP A 1 250 ? 5.996 -1.825 -6.972 1.00 90.25 250 ASP A C 1
ATOM 2019 O O . ASP A 1 250 ? 5.778 -2.913 -6.431 1.00 90.25 250 ASP A O 1
ATOM 2023 N N . GLY A 1 251 ? 6.163 -0.715 -6.266 1.00 92.62 251 GLY A N 1
ATOM 2024 C CA . GLY A 1 251 ? 5.997 -0.629 -4.823 1.00 92.62 251 GLY A CA 1
ATOM 2025 C C . GLY A 1 251 ? 6.299 0.770 -4.300 1.00 92.62 251 GLY A C 1
ATOM 2026 O O . GLY A 1 251 ? 6.624 1.681 -5.057 1.00 92.62 251 GLY A O 1
ATOM 2027 N N . GLY A 1 252 ? 6.199 0.962 -2.989 1.00 94.25 252 GLY A N 1
ATOM 2028 C CA . GLY A 1 252 ? 6.462 2.254 -2.365 1.00 94.25 252 GLY A CA 1
ATOM 2029 C C . GLY A 1 252 ? 6.055 2.259 -0.901 1.00 94.25 252 GLY A C 1
ATOM 2030 O O . GLY A 1 252 ? 6.594 1.474 -0.127 1.00 94.25 252 GLY A O 1
ATOM 2031 N N . SER A 1 253 ? 5.139 3.154 -0.536 1.00 95.81 253 SER A N 1
ATOM 2032 C CA . SER A 1 253 ? 4.598 3.231 0.827 1.00 95.81 253 SER A CA 1
ATOM 2033 C C . SER A 1 253 ? 3.766 1.993 1.159 1.00 95.81 253 SER A C 1
ATOM 2035 O O . SER A 1 253 ? 2.972 1.547 0.334 1.00 95.81 253 SER A O 1
ATOM 2037 N N . ASP A 1 254 ? 3.921 1.484 2.376 1.00 95.94 254 ASP A N 1
ATOM 2038 C CA . ASP A 1 254 ? 3.085 0.446 2.987 1.00 95.94 254 ASP A CA 1
ATOM 2039 C C . ASP A 1 254 ? 1.876 1.013 3.760 1.00 95.94 254 ASP A C 1
ATOM 2041 O O . ASP A 1 254 ? 1.027 0.254 4.221 1.00 95.94 254 ASP A O 1
ATOM 2045 N N . TRP A 1 255 ? 1.757 2.341 3.847 1.00 97.25 255 TRP A N 1
ATOM 2046 C CA . TRP A 1 255 ? 0.529 3.057 4.223 1.00 97.25 255 TRP A CA 1
ATOM 2047 C C . TRP A 1 255 ? -0.400 3.204 3.015 1.00 97.25 255 TRP A C 1
ATOM 2049 O O . TRP A 1 255 ? 0.021 3.796 2.009 1.00 97.25 255 TRP A O 1
ATOM 2059 N N . VAL A 1 256 ? -1.624 2.678 3.122 1.00 92.50 256 VAL A N 1
ATOM 2060 C CA . VAL A 1 256 ? -2.642 2.566 2.062 1.00 92.50 256 VAL A CA 1
ATOM 2061 C C . VAL A 1 256 ? -4.061 2.836 2.565 1.00 92.50 256 VAL A C 1
ATOM 2063 O O . VAL A 1 256 ? -4.356 2.588 3.758 1.00 92.50 256 VAL A O 1
#

Mean predicted aligned error: 6.28 Å